Protein AF-A0A0L0N0M4-F1 (afdb_monomer_lite)

Foldseek 3Di:
DAPPCVVVVVVVLVVQCVVDCLVVDDPDPDPVRVVVLVVPQDPQDFLVSLVVNCCSPPVVVVQVSLVSLCVDPSSCVVVVQQFDKDKDQQAPPDDPPDPPPDDPPPDDDDDDDDDDDDDDDDDDDDDDDDPPPPPPHGFKIGIWTQHPNDTHGADIDGSHDPPPADPVLQCLLVVDDDDCVVQPPPDDDDDSSSSSVNSNCVVVVVRVVVCVVRVNYDYD

Organism: Tolypocladium ophioglossoides (strain CBS 100239) (NCBI:txid1163406)

Radius of gyration: 24.82 Å; chains: 1; bounding box: 71×62×49 Å

Structure (mmCIF, N/CA/C/O backbone):
data_AF-A0A0L0N0M4-F1
#
_entry.id   AF-A0A0L0N0M4-F1
#
loop_
_atom_site.group_PDB
_atom_site.id
_atom_site.type_symbol
_atom_site.label_atom_id
_atom_site.label_alt_id
_atom_site.label_comp_id
_atom_site.label_asym_id
_atom_site.label_entity_id
_atom_site.label_seq_id
_atom_site.pdbx_PDB_ins_code
_atom_site.Cartn_x
_atom_site.Cartn_y
_atom_site.Cartn_z
_atom_site.occupancy
_atom_site.B_iso_or_equiv
_atom_site.auth_seq_id
_atom_site.auth_comp_id
_atom_site.auth_asym_id
_atom_site.auth_atom_id
_atom_site.pdbx_PDB_model_num
ATOM 1 N N . MET A 1 1 ? -11.229 -8.741 -12.828 1.00 69.19 1 MET A N 1
ATOM 2 C CA . MET A 1 1 ? -11.041 -10.075 -13.446 1.00 69.19 1 MET A CA 1
ATOM 3 C C . MET A 1 1 ? -10.130 -10.877 -12.532 1.00 69.19 1 MET A C 1
ATOM 5 O O . MET A 1 1 ? -9.177 -10.265 -12.054 1.00 69.19 1 MET A O 1
ATOM 9 N N . PRO A 1 2 ? -10.416 -12.162 -12.257 1.00 77.75 2 PRO A N 1
ATOM 10 C CA . PRO A 1 2 ? -9.498 -13.017 -11.509 1.00 77.75 2 PRO A CA 1
ATOM 11 C C . PRO A 1 2 ? -8.116 -13.023 -12.167 1.00 77.75 2 PRO A C 1
ATOM 13 O O . PRO A 1 2 ? -8.011 -13.059 -13.394 1.00 77.75 2 PRO A O 1
ATOM 16 N N . TRP A 1 3 ? -7.080 -12.927 -11.346 1.00 80.81 3 TRP A N 1
ATOM 17 C CA . TRP A 1 3 ? -5.683 -13.026 -11.731 1.00 80.81 3 TRP A CA 1
ATOM 18 C C . TRP A 1 3 ? -5.165 -14.374 -11.231 1.00 80.81 3 TRP A C 1
ATOM 20 O O . TRP A 1 3 ? -4.620 -14.488 -10.136 1.00 80.81 3 TRP A O 1
ATOM 30 N N . ASP A 1 4 ? -5.402 -15.407 -12.037 1.00 84.62 4 ASP A N 1
ATOM 31 C CA . ASP A 1 4 ? -5.229 -16.806 -11.628 1.00 84.62 4 ASP A CA 1
ATOM 32 C C . ASP A 1 4 ? -3.765 -17.191 -11.337 1.00 84.62 4 ASP A C 1
ATOM 34 O O . ASP A 1 4 ? -3.517 -18.106 -10.557 1.00 84.62 4 ASP A O 1
ATOM 38 N N . ASP A 1 5 ? -2.793 -16.491 -11.931 1.00 85.56 5 ASP A N 1
ATOM 39 C CA . ASP A 1 5 ? -1.354 -16.683 -11.711 1.00 85.56 5 ASP A CA 1
ATOM 40 C C . ASP A 1 5 ? -0.718 -15.589 -10.831 1.00 85.56 5 ASP A C 1
ATOM 42 O O . ASP A 1 5 ? 0.507 -15.490 -10.780 1.00 85.56 5 ASP A O 1
ATOM 46 N N . PHE A 1 6 ? -1.516 -14.786 -10.112 1.00 84.19 6 PHE A N 1
ATOM 47 C CA . PHE A 1 6 ? -1.036 -13.626 -9.348 1.00 84.19 6 PHE A CA 1
ATOM 48 C C . PHE A 1 6 ? 0.127 -13.949 -8.408 1.00 84.19 6 PHE A C 1
ATOM 50 O O . PHE A 1 6 ? 1.168 -13.302 -8.493 1.00 84.19 6 PHE A O 1
ATOM 57 N N . ALA A 1 7 ? -0.023 -14.953 -7.537 1.00 85.25 7 ALA A N 1
ATOM 58 C CA . ALA A 1 7 ? 1.008 -15.301 -6.562 1.00 85.25 7 ALA A CA 1
ATOM 59 C C . ALA A 1 7 ? 2.332 -15.685 -7.243 1.00 85.25 7 ALA A C 1
ATOM 61 O O . ALA A 1 7 ? 3.390 -15.179 -6.870 1.00 85.25 7 ALA A O 1
ATOM 62 N N . THR A 1 8 ? 2.266 -16.517 -8.287 1.00 87.94 8 THR A N 1
ATOM 63 C CA . THR A 1 8 ? 3.441 -16.945 -9.058 1.00 87.94 8 THR A CA 1
ATOM 64 C C . THR A 1 8 ? 4.077 -15.773 -9.800 1.00 87.94 8 THR A C 1
ATOM 66 O O . THR A 1 8 ? 5.285 -15.584 -9.717 1.00 87.94 8 THR A O 1
ATOM 69 N N . ARG A 1 9 ? 3.277 -14.930 -10.462 1.00 85.38 9 ARG A N 1
ATOM 70 C CA . ARG A 1 9 ? 3.766 -13.729 -11.155 1.00 85.38 9 ARG A CA 1
ATOM 71 C C . ARG A 1 9 ? 4.419 -12.741 -10.208 1.00 85.38 9 ARG A C 1
ATOM 73 O O . ARG A 1 9 ? 5.450 -12.167 -10.535 1.00 85.38 9 ARG A O 1
ATOM 80 N N . HIS A 1 10 ? 3.827 -12.532 -9.040 1.00 86.44 10 HIS A N 1
ATOM 81 C CA . HIS A 1 10 ? 4.372 -11.630 -8.041 1.00 86.44 10 HIS A CA 1
ATOM 82 C C . HIS A 1 10 ? 5.708 -12.162 -7.506 1.00 86.44 10 HIS A C 1
ATOM 84 O O . HIS A 1 10 ? 6.661 -11.395 -7.404 1.00 86.44 10 HIS A O 1
ATOM 90 N N . GLU A 1 11 ? 5.816 -13.467 -7.236 1.00 88.50 11 GLU A N 1
ATOM 91 C CA . GLU A 1 11 ? 7.082 -14.107 -6.858 1.00 88.50 11 GLU A CA 1
ATOM 92 C C . GLU A 1 11 ? 8.153 -13.970 -7.953 1.00 88.50 11 GLU A C 1
ATOM 94 O O . GLU A 1 11 ? 9.271 -13.556 -7.650 1.00 88.50 11 GLU A O 1
ATOM 99 N N . GLU A 1 12 ? 7.811 -14.228 -9.220 1.00 88.88 12 GLU A N 1
ATOM 100 C CA . GLU A 1 12 ? 8.707 -14.027 -10.371 1.00 88.88 12 GLU A CA 1
ATOM 101 C C . GLU A 1 12 ? 9.214 -12.579 -10.448 1.00 88.88 12 GLU A C 1
ATOM 103 O O . GLU A 1 12 ? 10.418 -12.348 -10.547 1.00 88.88 12 GLU A O 1
ATOM 108 N N . ILE A 1 13 ? 8.313 -11.599 -10.319 1.00 87.38 13 ILE A N 1
ATOM 109 C CA . ILE A 1 13 ? 8.667 -10.174 -10.301 1.00 87.38 13 ILE A CA 1
ATOM 110 C C . ILE A 1 13 ? 9.613 -9.871 -9.133 1.00 87.38 13 ILE A C 1
ATOM 112 O O . ILE A 1 13 ? 10.609 -9.175 -9.319 1.00 87.38 13 ILE A O 1
ATOM 116 N N . TRP A 1 14 ? 9.356 -10.396 -7.932 1.00 87.44 14 TRP A N 1
ATOM 117 C CA . TRP A 1 14 ? 10.251 -10.189 -6.789 1.00 87.44 14 TRP A CA 1
ATOM 118 C C . TRP A 1 14 ? 11.633 -10.803 -7.003 1.00 87.44 14 TRP A C 1
ATOM 120 O O . TRP A 1 14 ? 12.632 -10.177 -6.639 1.00 87.44 14 TRP A O 1
ATOM 130 N N . ILE A 1 15 ? 11.709 -11.988 -7.612 1.00 86.62 15 ILE A N 1
ATOM 131 C CA . ILE A 1 15 ? 12.976 -12.634 -7.963 1.00 86.62 15 ILE A CA 1
ATOM 132 C C . ILE A 1 15 ? 13.748 -11.763 -8.957 1.00 86.62 15 ILE A C 1
ATOM 134 O O . ILE A 1 15 ? 14.922 -11.472 -8.711 1.00 86.62 15 ILE A O 1
ATOM 138 N N . ASP A 1 16 ? 13.095 -11.276 -10.010 1.00 84.12 16 ASP A N 1
ATOM 139 C CA . ASP A 1 16 ? 13.695 -10.373 -10.995 1.00 84.12 16 ASP A CA 1
ATOM 140 C C . ASP A 1 16 ? 14.215 -9.089 -10.336 1.00 84.12 16 ASP A C 1
ATOM 142 O O . ASP A 1 16 ? 15.396 -8.755 -10.464 1.00 84.12 16 ASP A O 1
ATOM 146 N N . LEU A 1 17 ? 13.372 -8.406 -9.550 1.00 83.88 17 LEU A N 1
ATOM 147 C CA . LEU A 1 17 ? 13.739 -7.171 -8.848 1.00 83.88 17 LEU A CA 1
ATOM 148 C C . LEU A 1 17 ? 14.908 -7.387 -7.872 1.00 83.88 17 LEU A C 1
ATOM 150 O O . LEU A 1 17 ? 15.757 -6.507 -7.728 1.00 83.88 17 LEU A O 1
ATOM 154 N N . SER A 1 18 ? 14.961 -8.546 -7.204 1.00 81.38 18 SER A N 1
ATOM 155 C CA . SER A 1 18 ? 16.046 -8.912 -6.281 1.00 81.38 18 SER A CA 1
ATOM 156 C C . SER A 1 18 ? 17.354 -9.279 -6.984 1.00 81.38 18 SER A C 1
ATOM 158 O O . SER A 1 18 ? 18.424 -9.147 -6.392 1.00 81.38 18 SER A O 1
ATOM 160 N N . SER A 1 19 ? 17.266 -9.722 -8.239 1.00 77.12 19 SER A N 1
ATOM 161 C CA . SER A 1 19 ? 18.416 -10.089 -9.067 1.00 77.12 19 SER A CA 1
ATOM 162 C C . SER A 1 19 ? 19.085 -8.869 -9.708 1.00 77.12 19 SER A C 1
ATOM 164 O O . SER A 1 19 ? 20.259 -8.937 -10.071 1.00 77.12 19 SER A O 1
ATOM 166 N N . GLY A 1 20 ? 18.353 -7.759 -9.848 1.00 72.19 20 GLY A N 1
ATOM 167 C CA . GLY A 1 20 ? 18.871 -6.483 -10.340 1.00 72.19 20 GLY A CA 1
ATOM 168 C C . GLY A 1 20 ? 19.571 -5.637 -9.268 1.00 72.19 20 GLY A C 1
ATOM 169 O O . GLY A 1 20 ? 19.492 -5.891 -8.066 1.00 72.19 20 GLY A O 1
ATOM 170 N N . GLU A 1 21 ? 20.209 -4.542 -9.689 1.00 74.25 21 GLU A N 1
ATOM 171 C CA . GLU A 1 21 ? 20.883 -3.598 -8.773 1.00 74.25 21 GLU A CA 1
ATOM 172 C C . GLU A 1 21 ? 19.913 -2.626 -8.065 1.00 74.25 21 GLU A C 1
ATOM 174 O O . GLU A 1 21 ? 20.318 -1.695 -7.350 1.00 74.25 21 GLU A O 1
ATOM 179 N N . LEU A 1 22 ? 18.605 -2.831 -8.245 1.00 74.25 22 LEU A N 1
ATOM 180 C CA . LEU A 1 22 ? 17.531 -2.000 -7.698 1.00 74.25 22 LEU A CA 1
ATOM 181 C C . LEU A 1 22 ? 17.650 -1.830 -6.181 1.00 74.25 22 LEU A C 1
ATOM 183 O O . LEU A 1 22 ? 17.598 -0.706 -5.677 1.00 74.25 22 LEU A O 1
ATOM 187 N N . PHE A 1 23 ? 17.885 -2.931 -5.466 1.00 72.94 23 PHE A N 1
ATOM 188 C CA . PHE A 1 23 ? 18.022 -2.940 -4.007 1.00 72.94 23 PHE A CA 1
ATOM 189 C C . PHE A 1 23 ? 19.475 -2.902 -3.524 1.00 72.94 23 PHE A C 1
ATOM 191 O O . PHE A 1 23 ? 19.722 -2.776 -2.325 1.00 72.94 23 PHE A O 1
ATOM 198 N N . CYS A 1 24 ? 20.450 -2.959 -4.435 1.00 73.19 24 CYS A N 1
ATOM 199 C CA . CYS A 1 24 ? 21.867 -2.927 -4.078 1.00 73.19 24 CYS A CA 1
ATOM 200 C C . CYS A 1 24 ? 22.332 -1.552 -3.583 1.00 73.19 24 CYS A C 1
ATOM 202 O O . CYS A 1 24 ? 23.329 -1.478 -2.866 1.00 73.19 24 CYS A O 1
ATOM 204 N N . MET A 1 25 ? 21.616 -0.468 -3.918 1.00 73.31 25 MET A N 1
ATOM 205 C CA . MET A 1 25 ? 21.904 0.849 -3.335 1.00 73.31 25 MET A CA 1
ATOM 206 C C . MET A 1 25 ? 20.872 1.245 -2.287 1.00 73.31 25 MET A C 1
ATOM 208 O O . MET A 1 25 ? 19.670 1.118 -2.545 1.00 73.31 25 MET A O 1
ATOM 212 N N . PRO A 1 26 ? 21.318 1.814 -1.156 1.00 76.06 26 PRO A N 1
ATOM 213 C CA . PRO A 1 26 ? 20.415 2.260 -0.112 1.00 76.06 26 PRO A CA 1
ATOM 214 C C . PRO A 1 26 ? 19.462 3.336 -0.647 1.00 76.06 26 PRO A C 1
ATOM 216 O O . PRO A 1 26 ? 19.879 4.283 -1.312 1.00 76.06 26 PRO A O 1
ATOM 219 N N . ALA A 1 27 ? 18.174 3.205 -0.320 1.00 76.38 27 ALA A N 1
ATOM 220 C CA . ALA A 1 27 ? 17.150 4.188 -0.686 1.00 76.38 27 ALA A CA 1
ATOM 221 C C . ALA A 1 27 ? 17.398 5.570 -0.049 1.00 76.38 27 ALA A C 1
ATOM 223 O O . ALA A 1 27 ? 16.949 6.589 -0.571 1.00 76.38 27 ALA A O 1
ATOM 224 N N . TYR A 1 28 ? 18.142 5.604 1.063 1.00 81.69 28 TYR A N 1
ATOM 225 C CA . TYR A 1 28 ? 18.530 6.820 1.765 1.00 81.69 28 TYR A CA 1
ATOM 226 C C . TYR A 1 28 ? 20.051 6.875 1.945 1.00 81.69 28 TYR A C 1
ATOM 228 O O . TYR A 1 28 ? 20.635 5.897 2.411 1.00 81.69 28 TYR A O 1
ATOM 236 N N . PRO A 1 29 ? 20.702 8.018 1.667 1.00 85.50 29 PRO 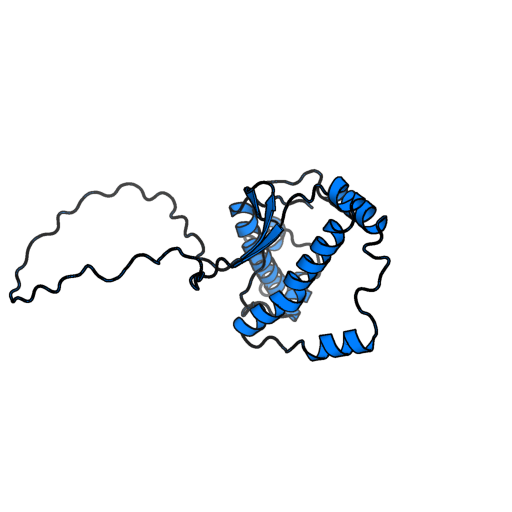A N 1
ATOM 237 C CA . PRO A 1 29 ? 22.153 8.147 1.810 1.00 85.50 29 PRO A CA 1
ATOM 238 C C . PRO A 1 29 ? 22.675 7.982 3.246 1.00 85.50 29 PRO A C 1
ATOM 240 O O . PRO A 1 29 ? 23.846 7.665 3.438 1.00 85.50 29 PRO A O 1
ATOM 243 N N . SER A 1 30 ? 21.846 8.250 4.263 1.00 90.81 30 SER A N 1
ATOM 244 C CA . SER A 1 30 ? 22.236 8.151 5.674 1.00 90.81 30 SER A CA 1
ATOM 245 C C . SER A 1 30 ? 21.033 8.062 6.620 1.00 90.81 30 SER A C 1
ATOM 247 O O . SER A 1 30 ? 19.914 8.437 6.267 1.00 90.81 30 SER A O 1
ATOM 249 N N . GLN A 1 31 ? 21.280 7.639 7.864 1.00 90.50 31 GLN A N 1
ATOM 250 C CA . GLN A 1 31 ? 20.293 7.653 8.953 1.00 90.50 31 GLN A CA 1
ATOM 251 C C . GLN A 1 31 ? 19.690 9.053 9.173 1.00 90.50 31 GLN A C 1
ATOM 253 O O . GLN A 1 31 ? 18.480 9.194 9.321 1.00 90.50 31 GLN A O 1
ATOM 258 N N . HIS A 1 32 ? 20.521 10.099 9.123 1.00 92.56 32 HIS A N 1
ATOM 259 C CA . HIS A 1 32 ? 20.078 11.485 9.297 1.00 92.56 32 HIS A CA 1
ATOM 260 C C . HIS A 1 32 ? 19.071 11.909 8.217 1.00 92.56 32 HIS A C 1
ATOM 262 O O . HIS A 1 32 ? 18.144 12.664 8.491 1.00 92.56 32 HIS A O 1
ATOM 268 N N . GLN A 1 33 ? 19.218 11.414 6.983 1.00 88.06 33 GLN A N 1
ATOM 269 C CA . GLN A 1 33 ? 18.231 11.665 5.927 1.00 88.06 33 GLN A CA 1
ATOM 270 C C . GLN A 1 33 ? 16.886 11.004 6.241 1.00 88.06 33 GLN A C 1
ATOM 272 O O . GLN A 1 33 ? 15.843 11.607 6.011 1.00 88.06 33 GLN A O 1
ATOM 277 N N . ILE A 1 34 ? 16.894 9.805 6.829 1.00 88.19 34 ILE A N 1
ATOM 278 C CA . ILE A 1 34 ? 15.665 9.138 7.276 1.00 88.19 34 ILE A CA 1
ATOM 279 C C . ILE A 1 34 ? 14.998 9.947 8.394 1.00 88.19 34 ILE A C 1
ATOM 281 O O . ILE A 1 34 ? 13.789 10.160 8.358 1.00 88.19 34 ILE A O 1
ATOM 285 N N . GLU A 1 35 ? 15.765 10.417 9.377 1.00 90.94 35 GLU A N 1
ATOM 286 C CA . GLU A 1 35 ? 15.249 11.257 10.467 1.00 90.94 35 GLU A CA 1
ATOM 287 C C . GLU A 1 35 ? 14.682 12.582 9.949 1.00 90.94 35 GLU A C 1
ATOM 289 O O . GLU A 1 35 ? 13.597 12.993 10.362 1.00 90.94 35 GLU A O 1
ATOM 294 N N . TYR A 1 36 ? 15.362 13.206 8.985 1.00 89.06 36 TYR A N 1
ATOM 295 C CA . TYR A 1 36 ? 14.879 14.409 8.321 1.00 89.06 36 TYR A CA 1
ATOM 296 C C . TYR A 1 36 ? 13.553 14.159 7.595 1.00 89.06 36 TYR A C 1
ATOM 298 O O . TYR A 1 36 ? 12.587 14.877 7.843 1.00 89.06 36 TYR A O 1
ATOM 306 N N . VAL A 1 37 ? 13.458 13.109 6.774 1.00 86.69 37 VAL A N 1
ATOM 307 C CA . VAL A 1 37 ? 12.208 12.751 6.083 1.00 86.69 37 VAL A CA 1
ATOM 308 C C . VAL A 1 37 ? 11.091 12.478 7.090 1.00 86.69 37 VAL A C 1
ATOM 310 O O . VAL A 1 37 ? 10.005 13.031 6.948 1.00 86.69 37 VAL A O 1
ATOM 313 N N . LYS A 1 38 ? 11.365 11.719 8.160 1.00 85.69 38 LYS A N 1
ATOM 314 C CA . LYS A 1 38 ? 10.398 11.484 9.244 1.00 85.69 38 LYS A CA 1
ATOM 315 C C . LYS A 1 38 ? 9.925 12.783 9.897 1.00 85.69 38 LYS A C 1
ATOM 317 O O . LYS A 1 38 ? 8.748 12.890 10.214 1.00 85.69 38 LYS A O 1
ATOM 322 N N . SER A 1 39 ? 10.805 13.771 10.067 1.00 87.94 39 SER A N 1
ATOM 323 C CA . SER A 1 39 ? 10.443 15.071 10.649 1.00 87.94 39 SER A CA 1
ATOM 324 C C . SER A 1 39 ? 9.507 15.906 9.763 1.00 87.94 39 SER A C 1
ATOM 326 O O . SER A 1 39 ? 8.784 16.763 10.271 1.00 87.94 39 SER A O 1
ATOM 328 N N . LEU A 1 40 ? 9.501 15.656 8.448 1.00 85.44 40 LEU A N 1
ATOM 329 C CA . LEU A 1 40 ? 8.610 16.324 7.497 1.00 85.44 40 LEU A CA 1
ATOM 330 C C . LEU A 1 40 ? 7.204 15.710 7.473 1.00 85.44 40 LEU A C 1
ATOM 332 O O . LEU A 1 40 ? 6.254 16.391 7.082 1.00 85.44 40 LEU A O 1
ATOM 336 N N . LEU A 1 41 ? 7.057 14.456 7.912 1.00 84.19 41 LEU A N 1
ATOM 337 C CA . LEU A 1 41 ? 5.768 13.775 7.984 1.00 84.19 41 LEU A CA 1
ATOM 338 C C . LEU A 1 41 ? 4.948 14.341 9.148 1.00 84.19 41 LEU A C 1
ATOM 340 O O . LEU A 1 41 ? 5.180 14.041 10.319 1.00 84.19 41 LEU A O 1
ATOM 344 N N . LYS A 1 42 ? 3.976 15.192 8.817 1.00 78.81 42 LYS A N 1
ATOM 345 C CA . LYS A 1 42 ? 3.047 15.768 9.794 1.00 78.81 42 LYS A CA 1
ATOM 346 C C . LYS A 1 42 ? 1.893 14.802 10.072 1.00 78.81 42 LYS A C 1
ATOM 348 O O . LYS A 1 42 ? 1.473 14.093 9.158 1.00 78.81 42 LYS A O 1
ATOM 353 N N . PRO A 1 43 ? 1.323 14.810 11.292 1.00 80.00 43 PRO A N 1
ATOM 354 C CA . PRO A 1 43 ? 0.064 14.126 11.554 1.00 80.00 43 PRO A CA 1
ATOM 355 C C . PRO A 1 43 ? -1.014 14.561 10.557 1.00 80.00 43 PRO A C 1
ATOM 357 O O . PRO A 1 43 ? -1.147 15.749 10.250 1.00 80.00 43 PRO A O 1
ATOM 360 N N . ILE A 1 44 ? -1.790 13.597 10.070 1.00 81.56 44 ILE A N 1
ATOM 361 C CA . ILE A 1 44 ? -2.895 13.849 9.148 1.00 81.56 44 ILE A CA 1
ATOM 362 C C . ILE A 1 44 ? -4.040 14.480 9.945 1.00 81.56 44 ILE A C 1
ATOM 364 O O . ILE A 1 44 ? -4.617 13.846 10.825 1.00 81.56 44 ILE A O 1
ATOM 368 N N . THR A 1 45 ? -4.362 15.741 9.657 1.00 77.12 45 THR A N 1
ATOM 369 C CA . THR A 1 45 ? -5.412 16.498 10.366 1.00 77.12 45 THR A CA 1
ATOM 370 C C . THR A 1 45 ? -6.626 16.821 9.499 1.00 77.12 45 THR A C 1
ATOM 372 O O . THR A 1 45 ? -7.653 17.252 10.018 1.00 77.12 45 THR A O 1
ATOM 375 N N . CYS A 1 46 ? -6.528 16.628 8.183 1.00 76.81 46 CYS A N 1
ATOM 376 C CA . CYS A 1 46 ? -7.600 16.878 7.224 1.00 76.81 46 CYS A CA 1
ATOM 377 C C . CYS A 1 46 ? -7.354 16.117 5.912 1.00 76.81 46 CYS A C 1
ATOM 379 O O . CYS A 1 46 ? -6.257 15.610 5.682 1.00 76.81 46 CYS A O 1
ATOM 381 N N . GLU A 1 47 ? -8.354 16.091 5.027 1.00 78.31 47 GLU A N 1
ATOM 382 C CA . GLU A 1 47 ? -8.261 15.452 3.701 1.00 78.31 47 GLU A CA 1
ATOM 383 C C . GLU A 1 47 ? -7.129 16.038 2.840 1.00 78.31 47 GLU A C 1
ATOM 385 O O . GLU A 1 47 ? -6.417 15.303 2.162 1.00 78.31 47 GLU A O 1
ATOM 390 N N . LEU A 1 48 ? -6.890 17.354 2.916 1.00 79.88 48 LEU A N 1
ATOM 391 C CA . LEU A 1 48 ? -5.764 17.981 2.215 1.00 79.88 48 LEU A CA 1
ATOM 392 C C . LEU A 1 48 ? -4.410 17.477 2.746 1.00 79.88 48 LEU A C 1
ATOM 394 O O . LEU A 1 48 ? -3.483 17.256 1.969 1.00 79.88 48 LEU A O 1
ATOM 398 N N . GLY A 1 49 ? -4.306 17.283 4.064 1.00 81.31 49 GLY A N 1
ATOM 399 C CA . GLY A 1 49 ? -3.123 16.714 4.706 1.00 81.31 49 GLY A CA 1
ATOM 400 C C . GLY A 1 49 ? -2.913 15.245 4.342 1.00 81.31 49 GLY A C 1
ATOM 401 O O . GLY A 1 49 ? -1.778 14.853 4.094 1.00 81.31 49 GLY A O 1
ATOM 402 N N . LEU A 1 50 ? -3.995 14.463 4.244 1.00 82.00 50 LEU A N 1
ATOM 403 C CA . LEU A 1 50 ? -3.945 13.076 3.779 1.00 82.00 50 LEU A CA 1
ATOM 404 C C . LEU A 1 50 ? -3.418 13.002 2.346 1.00 82.00 50 LEU A C 1
ATOM 406 O O . LEU A 1 50 ? -2.457 12.289 2.097 1.00 82.00 50 LEU A O 1
ATOM 410 N N . ARG A 1 51 ? -3.967 13.810 1.434 1.00 79.81 51 ARG A N 1
ATOM 411 C CA . ARG A 1 51 ? -3.507 13.847 0.040 1.00 79.81 51 ARG A CA 1
ATOM 412 C C . ARG A 1 51 ? -2.028 14.207 -0.073 1.00 79.81 51 ARG A C 1
ATOM 414 O O . ARG A 1 51 ? -1.302 13.591 -0.844 1.00 79.81 51 ARG A O 1
ATOM 421 N N . ALA A 1 52 ? -1.576 15.213 0.677 1.00 81.00 52 ALA A N 1
ATOM 422 C CA . ALA A 1 52 ? -0.164 15.585 0.689 1.00 81.00 52 ALA A CA 1
ATOM 423 C C . ALA A 1 52 ? 0.715 14.433 1.202 1.00 81.00 52 ALA A C 1
ATOM 425 O O . ALA A 1 52 ? 1.744 14.137 0.601 1.00 81.00 52 ALA A O 1
ATOM 426 N N . PHE A 1 53 ? 0.278 13.761 2.268 1.00 85.19 53 PHE A N 1
ATOM 427 C CA . PHE A 1 53 ? 0.972 12.611 2.834 1.00 85.19 53 PHE A CA 1
ATOM 428 C C . PHE A 1 53 ? 1.047 11.432 1.853 1.00 85.19 53 PHE A C 1
ATOM 430 O O . PHE A 1 53 ? 2.125 10.884 1.644 1.00 85.19 53 PHE A O 1
ATOM 437 N N . GLU A 1 54 ? -0.068 11.062 1.221 1.00 83.62 54 GLU A N 1
ATOM 438 C CA . GLU A 1 54 ? -0.131 9.962 0.252 1.00 83.62 54 GLU A CA 1
ATOM 439 C C . GLU A 1 54 ? 0.734 10.235 -0.974 1.00 83.62 54 GLU A C 1
ATOM 441 O O . GLU A 1 54 ? 1.477 9.356 -1.408 1.00 83.62 54 GLU A O 1
ATOM 446 N N . ARG A 1 55 ? 0.744 11.475 -1.472 1.00 82.50 55 ARG A N 1
ATOM 447 C CA . ARG A 1 55 ? 1.661 11.869 -2.542 1.00 82.50 55 ARG A CA 1
ATOM 448 C C . ARG A 1 55 ? 3.123 11.687 -2.136 1.00 82.50 55 ARG A C 1
ATOM 450 O O . ARG A 1 55 ? 3.922 11.158 -2.904 1.00 82.50 55 ARG A O 1
ATOM 457 N N . ASP A 1 56 ? 3.489 12.119 -0.932 1.00 83.00 56 ASP A N 1
ATOM 458 C CA . ASP A 1 56 ? 4.883 12.104 -0.490 1.00 83.00 56 ASP A CA 1
ATOM 459 C C . ASP A 1 56 ? 5.390 10.695 -0.148 1.00 83.00 56 ASP A C 1
ATOM 461 O O . ASP A 1 56 ? 6.550 10.378 -0.424 1.00 83.00 56 ASP A O 1
ATOM 465 N N . VAL A 1 57 ? 4.537 9.855 0.443 1.00 84.75 57 VAL A N 1
ATOM 466 C CA . VAL A 1 57 ? 4.919 8.540 0.981 1.00 84.75 57 VAL A CA 1
ATOM 467 C C . VAL A 1 57 ? 4.598 7.394 0.028 1.00 84.75 57 VAL A C 1
ATOM 469 O O . VAL A 1 57 ? 5.330 6.407 0.018 1.00 84.75 57 VAL A O 1
ATOM 472 N N . VAL A 1 58 ? 3.536 7.508 -0.771 1.00 84.19 58 VAL A N 1
ATOM 473 C CA . VAL A 1 58 ? 3.086 6.447 -1.681 1.00 84.19 58 VAL A CA 1
ATOM 474 C C . VAL A 1 58 ? 3.442 6.804 -3.115 1.00 84.19 58 VAL A C 1
ATOM 476 O O . VAL A 1 58 ? 4.273 6.124 -3.707 1.00 84.19 58 VAL A O 1
ATOM 479 N N . GLU A 1 59 ? 2.886 7.886 -3.665 1.00 83.50 59 GLU A N 1
ATOM 480 C CA . GLU A 1 59 ? 3.040 8.199 -5.097 1.00 83.50 59 GLU A CA 1
ATOM 481 C C . GLU A 1 59 ? 4.506 8.442 -5.468 1.00 83.50 59 GLU A C 1
ATOM 483 O O . GLU A 1 59 ? 5.055 7.764 -6.331 1.00 83.50 59 GLU A O 1
ATOM 488 N N . ASN A 1 60 ? 5.188 9.336 -4.747 1.00 84.00 60 ASN A N 1
ATOM 489 C CA . ASN A 1 60 ? 6.600 9.632 -4.985 1.00 84.00 60 ASN A CA 1
ATOM 490 C C . ASN A 1 60 ? 7.506 8.413 -4.754 1.00 84.00 60 ASN A C 1
ATOM 492 O O . ASN A 1 60 ? 8.567 8.312 -5.371 1.00 84.00 60 ASN A O 1
ATOM 496 N N . ALA A 1 61 ? 7.136 7.508 -3.844 1.00 83.81 61 ALA A N 1
ATOM 497 C CA . ALA A 1 61 ? 7.909 6.298 -3.585 1.00 83.81 61 ALA A CA 1
ATOM 498 C C . ALA A 1 61 ? 7.743 5.277 -4.718 1.00 83.81 61 ALA A C 1
ATOM 500 O O . ALA A 1 61 ? 8.745 4.753 -5.205 1.00 83.81 61 ALA A O 1
ATOM 501 N N . VAL A 1 62 ? 6.504 5.050 -5.166 1.00 83.25 62 VAL A N 1
ATOM 502 C CA . VAL A 1 62 ? 6.182 4.188 -6.312 1.00 83.25 62 VAL A CA 1
ATOM 503 C C . VAL A 1 62 ? 6.844 4.729 -7.577 1.00 83.25 62 VAL A C 1
ATOM 505 O O . VAL A 1 62 ? 7.579 3.988 -8.223 1.00 83.25 62 VAL A O 1
ATOM 508 N N . GLN A 1 63 ? 6.713 6.030 -7.856 1.00 82.44 63 GLN A N 1
ATOM 509 C CA . GLN A 1 63 ? 7.355 6.664 -9.011 1.00 82.44 63 GLN A CA 1
ATOM 510 C C . GLN A 1 63 ? 8.869 6.434 -9.006 1.00 82.44 63 GLN A C 1
ATOM 512 O O . GLN A 1 63 ? 9.431 5.982 -9.996 1.00 82.44 63 GLN A O 1
ATOM 517 N N . LYS A 1 64 ? 9.544 6.674 -7.873 1.00 83.81 64 LYS A N 1
ATOM 518 C CA . LYS A 1 64 ? 10.995 6.446 -7.757 1.00 83.81 64 LYS A CA 1
ATOM 519 C C . LYS A 1 64 ? 11.386 4.988 -7.974 1.00 83.81 64 LYS A C 1
ATOM 521 O O . LYS A 1 64 ? 12.463 4.729 -8.512 1.00 83.81 64 LYS A O 1
ATOM 526 N N . LEU A 1 65 ? 10.563 4.047 -7.512 1.00 84.06 65 LEU A N 1
ATOM 527 C CA . LEU A 1 65 ? 10.803 2.620 -7.704 1.00 84.06 65 LEU A CA 1
ATOM 528 C C . LEU A 1 65 ? 10.706 2.258 -9.189 1.00 84.06 65 LEU A C 1
ATOM 530 O O . LEU A 1 65 ? 11.615 1.616 -9.714 1.00 84.06 65 LEU A O 1
ATOM 534 N N . VAL A 1 66 ? 9.651 2.716 -9.862 1.00 82.06 66 VAL A N 1
ATOM 535 C CA . VAL A 1 66 ? 9.415 2.436 -11.282 1.00 82.06 66 VAL A CA 1
ATOM 536 C C . VAL A 1 66 ? 10.447 3.129 -12.163 1.00 82.06 66 VAL A C 1
ATOM 538 O O . VAL A 1 66 ? 11.027 2.478 -13.029 1.00 82.06 66 VAL A O 1
ATOM 541 N N . ASP A 1 67 ? 10.777 4.395 -11.891 1.00 83.31 67 ASP A N 1
ATOM 542 C CA . ASP A 1 67 ? 11.840 5.124 -12.592 1.00 83.31 67 ASP A CA 1
ATOM 543 C C . ASP A 1 67 ? 13.158 4.354 -12.521 1.00 83.31 67 ASP A C 1
ATOM 545 O O . ASP A 1 67 ? 13.873 4.209 -13.512 1.00 83.31 67 ASP A O 1
ATOM 549 N N . ARG A 1 68 ? 13.483 3.815 -11.344 1.00 83.50 68 ARG A N 1
ATOM 550 C CA . ARG A 1 68 ? 14.721 3.069 -11.149 1.00 83.50 68 ARG A CA 1
ATOM 551 C C . ARG A 1 68 ? 14.695 1.701 -11.829 1.00 83.50 68 ARG A C 1
ATOM 553 O O . ARG A 1 68 ? 15.708 1.322 -12.409 1.00 83.50 68 ARG A O 1
ATOM 560 N N . ALA A 1 69 ? 13.562 0.999 -11.801 1.00 84.62 69 ALA A N 1
ATOM 561 C CA . ALA A 1 69 ? 13.370 -0.240 -12.555 1.00 84.62 69 ALA A CA 1
ATOM 562 C C . ALA A 1 69 ? 13.490 -0.002 -14.069 1.00 84.62 69 ALA A C 1
ATOM 564 O O . ALA A 1 69 ? 14.081 -0.809 -14.780 1.00 84.62 69 ALA A O 1
ATOM 565 N N . TYR A 1 70 ? 12.994 1.136 -14.558 1.00 83.94 70 TYR A N 1
ATOM 566 C CA . TYR A 1 70 ? 13.082 1.525 -15.962 1.00 83.94 70 TYR A CA 1
ATOM 567 C C . TYR A 1 70 ? 14.519 1.848 -16.406 1.00 83.94 70 TYR A C 1
ATOM 569 O O . TYR A 1 70 ? 14.890 1.566 -17.548 1.00 83.94 70 TYR A O 1
ATOM 577 N N . MET A 1 71 ? 15.345 2.426 -15.525 1.00 84.56 71 MET A N 1
ATOM 578 C CA . MET A 1 71 ? 16.754 2.717 -15.832 1.00 84.56 71 MET A CA 1
ATOM 579 C C . MET A 1 71 ? 17.625 1.460 -15.949 1.00 84.56 71 MET A C 1
ATOM 581 O O . MET A 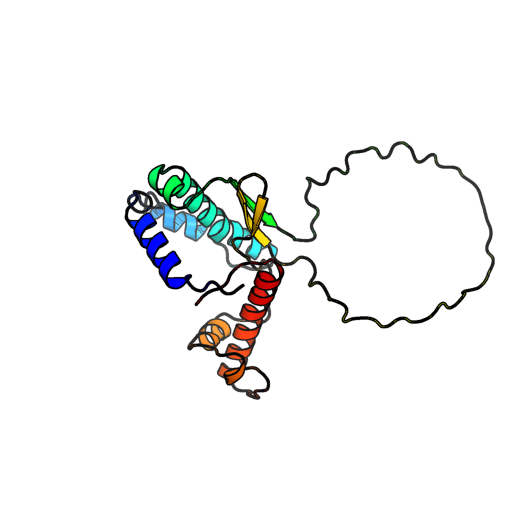1 71 ? 18.698 1.533 -16.548 1.00 84.56 71 MET A O 1
ATOM 585 N N . ASP A 1 72 ? 17.184 0.320 -15.413 1.00 85.62 72 ASP A N 1
ATOM 586 C CA . ASP A 1 72 ? 17.853 -0.970 -15.574 1.00 85.62 72 ASP A CA 1
ATOM 587 C C . ASP A 1 72 ? 17.358 -1.658 -16.865 1.00 85.62 72 ASP A C 1
ATOM 589 O O . ASP A 1 72 ? 16.189 -2.043 -16.957 1.00 85.62 72 ASP A O 1
ATOM 593 N N . PRO A 1 73 ? 18.214 -1.844 -17.892 1.00 85.06 73 PRO A N 1
ATOM 594 C CA . PRO A 1 73 ? 17.794 -2.440 -19.158 1.00 85.06 73 PRO A CA 1
ATOM 595 C C . PRO A 1 73 ? 17.268 -3.874 -19.038 1.00 85.06 73 PRO A C 1
ATOM 597 O O . PRO A 1 73 ? 16.425 -4.259 -19.851 1.00 85.06 73 PRO A O 1
ATOM 600 N N . LEU A 1 74 ? 17.763 -4.655 -18.069 1.00 84.81 74 LEU A N 1
ATOM 601 C CA . LEU A 1 74 ? 17.331 -6.036 -17.858 1.00 84.81 74 LEU A CA 1
ATOM 602 C C . LEU A 1 74 ? 15.926 -6.057 -17.264 1.00 84.81 74 LEU A C 1
ATOM 604 O O . LEU A 1 74 ? 15.044 -6.695 -17.835 1.00 84.81 74 LEU A O 1
ATOM 608 N N . LEU A 1 75 ? 15.702 -5.285 -16.198 1.00 85.38 75 LEU A N 1
ATOM 609 C CA . LEU A 1 75 ? 14.393 -5.177 -15.549 1.00 85.38 75 LEU A CA 1
ATOM 610 C C . LEU A 1 75 ? 13.354 -4.533 -16.460 1.00 85.38 75 LEU A C 1
ATOM 612 O O . LEU A 1 75 ? 12.233 -5.021 -16.566 1.00 85.38 75 LEU A O 1
ATOM 616 N N . ARG A 1 76 ? 13.726 -3.476 -17.187 1.00 84.81 76 ARG A N 1
ATOM 617 C CA . ARG A 1 76 ? 12.840 -2.848 -18.171 1.00 84.81 76 ARG A CA 1
ATOM 618 C C . ARG A 1 76 ? 12.364 -3.852 -19.220 1.00 84.81 76 ARG A C 1
ATOM 620 O O . ARG A 1 76 ? 11.194 -3.830 -19.597 1.00 84.81 76 ARG A O 1
ATOM 627 N N . SER A 1 77 ? 13.261 -4.720 -19.694 1.00 83.75 77 SER A N 1
ATOM 628 C CA . SER A 1 77 ? 12.921 -5.737 -20.688 1.00 83.75 77 SER A CA 1
ATOM 629 C C . SER A 1 77 ? 12.137 -6.908 -20.097 1.00 83.75 77 SER A C 1
ATOM 631 O O . SER A 1 77 ? 11.248 -7.405 -20.784 1.00 83.75 77 SER A O 1
ATOM 633 N N . SER A 1 78 ? 12.459 -7.371 -18.883 1.00 83.94 78 SER A N 1
ATOM 634 C CA . SER A 1 78 ? 11.775 -8.518 -18.266 1.00 83.94 78 SER A CA 1
ATOM 635 C C . SER A 1 78 ? 10.367 -8.157 -17.794 1.00 83.94 78 SER A C 1
ATOM 637 O O . SER A 1 78 ? 9.427 -8.909 -18.037 1.00 83.94 78 SER A O 1
ATOM 639 N N . LEU A 1 79 ? 10.200 -6.960 -17.223 1.00 80.62 79 LEU A N 1
ATOM 640 C CA . LEU A 1 79 ? 8.924 -6.445 -16.721 1.00 80.62 79 LEU A CA 1
ATOM 641 C C . LEU A 1 79 ? 8.072 -5.765 -17.804 1.00 80.62 79 LEU A C 1
ATOM 643 O O . LEU A 1 79 ? 6.952 -5.343 -17.529 1.00 80.62 79 LEU A O 1
ATOM 647 N N . GLY A 1 80 ? 8.588 -5.632 -19.031 1.00 79.25 80 GLY A N 1
ATOM 648 C CA . GLY A 1 80 ? 7.853 -5.026 -20.144 1.00 79.25 80 GLY A CA 1
ATOM 649 C C . GLY A 1 80 ? 7.498 -3.552 -19.918 1.00 79.25 80 GLY A C 1
ATOM 650 O O . GLY A 1 80 ? 6.448 -3.097 -20.368 1.00 79.25 80 GLY A O 1
ATOM 651 N N . LEU A 1 81 ? 8.354 -2.795 -19.225 1.00 79.44 81 LEU A N 1
ATOM 652 C CA . LEU A 1 81 ? 8.107 -1.384 -18.912 1.00 79.44 81 LEU A CA 1
ATOM 653 C C . LEU A 1 81 ? 8.290 -0.528 -20.181 1.00 79.44 81 LEU A C 1
ATOM 655 O O . LEU A 1 81 ? 9.408 -0.142 -20.527 1.00 79.44 81 LEU A O 1
ATOM 659 N N . GLN A 1 82 ? 7.194 -0.249 -20.893 1.00 67.62 82 GLN A N 1
ATOM 660 C CA . GLN A 1 82 ? 7.181 0.507 -22.161 1.00 67.62 82 GLN A CA 1
ATOM 661 C C . GLN A 1 82 ? 6.505 1.887 -22.058 1.00 67.62 82 GLN A C 1
ATOM 663 O O . GLN A 1 82 ? 6.147 2.489 -23.068 1.00 67.62 82 GLN A O 1
ATOM 668 N N . GLY A 1 83 ? 6.348 2.418 -20.844 1.00 65.5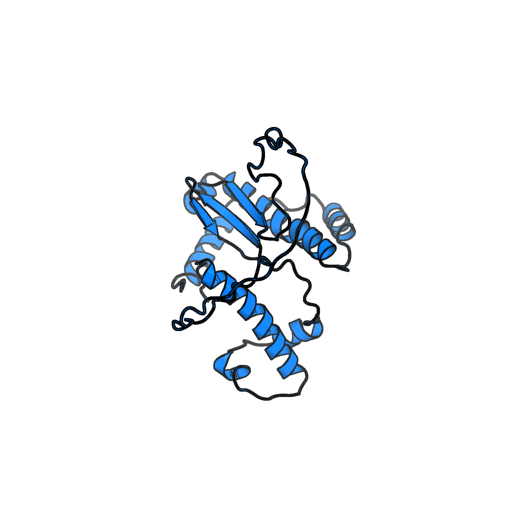0 83 GLY A N 1
ATOM 669 C CA . GLY A 1 83 ? 5.492 3.572 -20.589 1.00 65.50 83 GLY A CA 1
ATOM 670 C C . GLY A 1 83 ? 6.036 4.594 -19.602 1.00 65.50 83 GLY A C 1
ATOM 671 O O . GLY A 1 83 ? 6.960 4.316 -18.841 1.00 65.50 83 GLY A O 1
ATOM 672 N N . THR A 1 84 ? 5.410 5.771 -19.600 1.00 63.75 84 THR A N 1
ATOM 673 C CA . THR A 1 84 ? 5.546 6.760 -18.523 1.00 63.75 84 THR A CA 1
ATOM 674 C C . THR A 1 84 ? 4.402 6.544 -17.540 1.00 63.75 84 THR A C 1
ATOM 676 O O . THR A 1 84 ? 3.240 6.445 -17.950 1.00 63.75 84 THR A O 1
ATOM 679 N N . GLU A 1 85 ? 4.711 6.473 -16.249 1.00 66.31 85 GLU A N 1
ATOM 680 C CA . GLU A 1 85 ? 3.674 6.471 -15.218 1.00 66.31 85 GLU A CA 1
ATOM 681 C C . GLU A 1 85 ? 3.100 7.876 -15.048 1.00 66.31 85 GLU A C 1
ATOM 683 O O . GLU A 1 85 ? 3.835 8.863 -14.988 1.00 66.31 85 GLU A O 1
ATOM 688 N N . THR A 1 86 ? 1.777 7.972 -14.953 1.00 67.44 86 THR A N 1
ATOM 689 C CA . THR A 1 86 ? 1.103 9.216 -14.583 1.00 67.44 86 THR A CA 1
ATOM 690 C C . THR A 1 86 ? 0.134 8.943 -13.449 1.00 67.44 86 THR A C 1
ATOM 692 O O . THR A 1 86 ? -0.705 8.048 -13.548 1.00 67.44 86 THR A O 1
ATOM 695 N N . PHE A 1 87 ? 0.218 9.730 -12.381 1.00 65.94 87 PHE A N 1
ATOM 696 C CA . PHE A 1 87 ? -0.748 9.685 -11.290 1.00 65.94 87 PHE A CA 1
ATOM 697 C C . PHE A 1 87 ? -1.958 10.540 -11.663 1.00 65.94 87 PHE A C 1
ATOM 699 O O . PHE A 1 87 ? -1.875 11.768 -11.706 1.00 65.94 87 PHE A O 1
ATOM 706 N N . GLU A 1 88 ? -3.083 9.889 -11.965 1.00 65.06 88 GLU A N 1
ATOM 707 C CA . GLU A 1 88 ? -4.331 10.581 -12.278 1.00 65.06 88 GLU A CA 1
ATOM 708 C C . GLU A 1 88 ? -5.195 10.704 -11.022 1.00 65.06 88 GLU A C 1
ATOM 710 O O . GLU A 1 88 ? -5.560 9.720 -10.372 1.00 65.06 88 GLU A O 1
ATOM 715 N N . SER A 1 89 ? -5.555 11.943 -10.689 1.00 61.31 89 SER A N 1
ATOM 716 C CA . SER A 1 89 ? -6.516 12.233 -9.631 1.00 61.31 89 SER A CA 1
ATOM 717 C C . SER A 1 89 ? -7.879 12.503 -10.259 1.00 61.31 89 SER A C 1
ATOM 719 O O . SER A 1 89 ? -8.092 13.563 -10.840 1.00 61.31 89 SER A O 1
ATOM 721 N N . HIS A 1 90 ? -8.840 11.587 -10.118 1.00 55.19 90 HIS A N 1
ATOM 722 C CA . HIS A 1 90 ? -10.221 11.811 -10.579 1.00 55.19 90 HIS A CA 1
ATOM 723 C C . HIS A 1 90 ? -11.065 12.602 -9.569 1.00 55.19 90 HIS A C 1
ATOM 725 O O . HIS A 1 90 ? -12.271 12.385 -9.435 1.00 55.19 90 HIS A O 1
ATOM 731 N N . THR A 1 91 ? -10.438 13.512 -8.824 1.00 45.16 91 THR A N 1
ATOM 732 C CA . THR A 1 91 ? -11.172 14.440 -7.962 1.00 45.16 91 THR A CA 1
ATOM 733 C C . THR A 1 91 ? -11.819 15.523 -8.822 1.00 45.16 91 THR A C 1
ATOM 735 O O . THR A 1 91 ? -11.176 16.042 -9.724 1.00 45.16 91 THR A O 1
ATOM 738 N N . ASN A 1 92 ? -13.072 15.896 -8.531 1.00 41.44 92 ASN A N 1
ATOM 739 C CA . ASN A 1 92 ? -13.841 16.954 -9.223 1.00 41.44 92 ASN A CA 1
ATOM 740 C C . ASN A 1 92 ? -13.256 18.384 -9.076 1.00 41.44 92 ASN A C 1
ATOM 742 O O . ASN A 1 92 ? -13.987 19.371 -9.118 1.00 41.44 92 ASN A O 1
ATOM 746 N N . LEU A 1 93 ? -11.953 18.527 -8.853 1.00 41.41 93 LEU A N 1
ATOM 747 C CA . LEU A 1 93 ? -11.258 19.803 -8.904 1.00 41.41 93 LEU A CA 1
ATOM 748 C C . LEU A 1 93 ? -10.617 19.873 -10.282 1.00 41.41 93 LEU A C 1
ATOM 750 O O . LEU A 1 93 ? -9.595 19.231 -10.499 1.00 41.41 93 LEU A O 1
ATOM 754 N N . GLY A 1 94 ? -11.293 20.582 -11.192 1.00 36.34 94 GLY A N 1
ATOM 755 C CA . GLY A 1 94 ? -10.956 20.690 -12.609 1.00 36.34 94 GLY A CA 1
ATOM 756 C C . GLY A 1 94 ? -9.457 20.640 -12.868 1.00 36.34 94 GLY A C 1
ATOM 757 O O . GLY A 1 94 ? -8.689 21.458 -12.358 1.00 36.34 94 GLY A O 1
ATOM 758 N N . THR A 1 95 ? -9.054 19.649 -13.651 1.00 32.75 95 THR A N 1
ATOM 759 C CA . THR A 1 95 ? -7.744 19.604 -14.278 1.00 32.75 95 THR A CA 1
ATOM 760 C C . THR A 1 95 ? -7.569 20.880 -15.094 1.00 32.75 95 THR A C 1
ATOM 762 O O . THR A 1 95 ? -8.379 21.193 -15.959 1.00 32.75 95 THR A O 1
ATOM 765 N N . THR A 1 96 ? -6.495 21.624 -14.833 1.00 43.62 96 THR A N 1
ATOM 766 C CA . THR A 1 96 ? -6.083 22.803 -15.615 1.00 43.62 96 THR A CA 1
ATOM 767 C C . THR A 1 96 ? -5.748 22.488 -17.078 1.00 43.62 96 THR A C 1
ATOM 769 O O . THR A 1 96 ? -5.466 23.408 -17.836 1.00 43.62 96 THR A O 1
ATOM 772 N N . ASP A 1 97 ? -5.816 21.214 -17.468 1.00 39.59 97 ASP A N 1
ATOM 773 C CA . ASP A 1 97 ? -5.576 20.710 -18.819 1.00 39.59 97 ASP A CA 1
ATOM 774 C C . ASP A 1 97 ? -6.874 20.338 -19.560 1.00 39.59 97 ASP A C 1
ATOM 776 O O . ASP A 1 97 ? -6.848 19.576 -20.527 1.00 39.59 97 ASP A O 1
ATOM 780 N N . ASP A 1 98 ? -8.021 20.881 -19.141 1.00 35.97 98 ASP A N 1
ATOM 781 C CA . ASP A 1 98 ? -9.178 20.946 -20.031 1.00 35.97 98 ASP A CA 1
ATOM 782 C C . ASP A 1 98 ? -8.891 21.979 -21.139 1.00 35.97 98 ASP A C 1
ATOM 784 O O . ASP A 1 98 ? -8.579 23.136 -20.832 1.00 35.97 98 ASP A O 1
ATOM 788 N N . PRO A 1 99 ? -9.036 21.639 -22.434 1.00 38.12 99 PRO A N 1
ATOM 789 C CA . PRO A 1 99 ? -8.950 22.607 -23.518 1.00 38.12 99 PRO A CA 1
ATOM 790 C C . PRO A 1 99 ? -10.237 23.444 -23.557 1.00 38.12 99 PRO A C 1
ATOM 792 O O . PRO A 1 99 ? -10.997 23.412 -24.519 1.00 38.12 99 PRO A O 1
ATOM 795 N N . ILE A 1 100 ? -10.495 24.217 -22.502 1.00 38.66 100 ILE A N 1
ATOM 796 C CA . ILE A 1 100 ? -11.446 25.333 -22.518 1.00 38.66 100 ILE A CA 1
ATOM 797 C C . ILE A 1 100 ? -10.619 26.608 -22.697 1.00 38.66 100 ILE A C 1
ATOM 799 O O . ILE A 1 100 ? -10.591 27.511 -21.870 1.00 38.66 100 ILE A O 1
ATOM 803 N N . SER A 1 101 ? -9.864 26.643 -23.790 1.00 41.19 101 SER A N 1
ATOM 804 C CA . SER A 1 101 ? -9.297 27.865 -24.347 1.00 41.19 101 SER A CA 1
ATOM 805 C C . SER A 1 101 ? -9.818 28.011 -25.767 1.00 41.19 101 SER A C 1
ATOM 807 O O . SER A 1 101 ? -9.095 27.757 -26.716 1.00 41.19 101 SER A O 1
ATOM 809 N N . GLU A 1 102 ? -11.087 28.394 -25.892 1.00 35.94 102 GLU A N 1
ATOM 810 C CA . GLU A 1 102 ? -11.626 29.088 -27.066 1.00 35.94 102 GLU A CA 1
ATOM 811 C C . GLU A 1 102 ? -12.658 30.135 -26.569 1.00 35.94 102 GLU A C 1
ATOM 813 O O . GLU A 1 102 ? -13.321 29.912 -25.551 1.00 35.94 102 GLU A O 1
ATOM 818 N N . PRO A 1 103 ? -12.735 31.321 -27.199 1.00 39.72 103 PRO A N 1
ATOM 819 C CA . PRO A 1 103 ? -12.802 32.595 -26.485 1.00 39.72 103 PRO A CA 1
ATOM 820 C C . PRO A 1 103 ? -14.217 33.078 -26.159 1.00 39.72 103 PRO A C 1
ATOM 822 O O . PRO A 1 103 ? -15.149 33.001 -26.959 1.00 39.72 103 PRO A O 1
ATOM 825 N N . LEU A 1 104 ? -14.330 33.718 -24.998 1.00 34.00 104 LEU A N 1
ATOM 826 C CA . LEU A 1 104 ? -15.514 34.383 -24.449 1.00 34.00 104 LEU A CA 1
ATOM 827 C C . LEU A 1 104 ? -15.839 35.722 -25.165 1.00 34.00 104 LEU A C 1
ATOM 829 O O . LEU A 1 104 ? -16.277 36.672 -24.524 1.00 34.00 104 LEU A O 1
ATOM 833 N N . GLU A 1 105 ? -15.620 35.829 -26.483 1.00 40.25 105 GLU A N 1
ATOM 834 C CA . GLU A 1 105 ? -15.700 37.103 -27.234 1.00 40.25 105 GLU A CA 1
ATOM 835 C C . GLU A 1 105 ? -16.834 37.205 -28.274 1.00 40.25 105 GLU A C 1
ATOM 837 O O . GLU A 1 105 ? -16.866 38.148 -29.063 1.00 40.25 105 GLU A O 1
ATOM 842 N N . HIS A 1 106 ? -17.843 36.324 -28.250 1.00 40.66 106 HIS A N 1
ATOM 843 C CA . HIS A 1 106 ? -18.979 36.436 -29.188 1.00 40.66 106 HIS A CA 1
ATOM 844 C C . HIS A 1 106 ? -20.386 36.485 -28.575 1.00 40.66 106 HIS A C 1
ATOM 846 O O . HIS A 1 106 ? -21.372 36.363 -29.302 1.00 40.66 106 HIS A O 1
ATOM 852 N N . MET A 1 107 ? -20.537 36.777 -27.279 1.00 33.00 107 MET A N 1
ATOM 853 C CA . MET A 1 107 ? -21.860 37.121 -26.734 1.00 33.00 107 MET A CA 1
ATOM 854 C C . MET A 1 107 ? -22.118 38.630 -26.818 1.00 33.00 107 MET A C 1
ATOM 856 O O . MET A 1 107 ? -21.870 39.389 -25.885 1.00 33.00 107 MET A O 1
ATOM 860 N N . SER A 1 108 ? -22.649 39.064 -27.966 1.00 33.09 108 SER A N 1
ATOM 861 C CA . SER A 1 108 ? -23.281 40.381 -28.102 1.00 33.09 108 SER A CA 1
ATOM 862 C C . SER A 1 108 ? -24.483 40.492 -27.160 1.00 33.09 108 SER A C 1
ATOM 864 O O . SER A 1 108 ? -25.462 39.757 -27.289 1.00 33.09 108 SER A O 1
ATOM 866 N N . LEU A 1 109 ? -24.417 41.442 -26.226 1.00 30.12 109 LEU A N 1
ATOM 867 C CA . LEU A 1 109 ? -25.508 41.805 -25.324 1.00 30.12 109 LEU A CA 1
ATOM 868 C C . LEU A 1 109 ? -26.554 42.646 -26.072 1.00 30.12 109 LEU A C 1
ATOM 870 O O . LEU A 1 109 ? -26.396 43.853 -26.248 1.00 30.12 109 LEU A O 1
ATOM 874 N N . GLY A 1 110 ? -27.642 42.003 -26.494 1.00 27.77 110 GLY A N 1
ATOM 875 C CA . GLY A 1 110 ? -28.873 42.673 -26.912 1.00 27.77 110 GLY A CA 1
ATOM 876 C C . GLY A 1 110 ? -29.760 42.984 -25.704 1.00 27.77 110 GLY A C 1
ATOM 877 O O . GLY A 1 110 ? -30.287 42.080 -25.063 1.00 27.77 110 GLY A O 1
ATOM 878 N N . SER A 1 111 ? -29.914 44.269 -25.391 1.00 30.02 111 SER A N 1
ATOM 879 C CA . SER A 1 111 ? -30.827 44.803 -24.372 1.00 30.02 111 SER A CA 1
ATOM 880 C C . SER A 1 111 ? -32.285 44.784 -24.857 1.00 30.02 111 SER A C 1
ATOM 882 O O . SER A 1 111 ? -32.549 45.230 -25.973 1.00 30.02 111 SER A O 1
ATOM 884 N N . GLY A 1 112 ? -33.239 44.362 -24.010 1.00 26.94 112 GLY A N 1
ATOM 885 C CA . GLY A 1 112 ? -34.649 44.742 -24.195 1.00 26.94 112 GLY A CA 1
ATOM 886 C C . GLY A 1 112 ? -35.741 43.833 -23.609 1.00 26.94 112 GLY A C 1
ATOM 887 O O . GLY A 1 112 ? -36.244 42.960 -24.294 1.00 26.94 112 GLY A O 1
ATOM 888 N N . SER A 1 113 ? -36.191 44.179 -22.396 1.00 27.11 113 SER A N 1
ATOM 889 C CA . SER A 1 113 ? -37.601 44.345 -21.969 1.00 27.11 113 SER A CA 1
ATOM 890 C C . SER A 1 113 ? -38.630 43.180 -21.926 1.00 27.11 113 SER A C 1
ATOM 892 O O . SER A 1 113 ? -39.095 42.685 -22.943 1.00 27.11 113 SER A O 1
ATOM 894 N N . ALA A 1 114 ? -39.119 42.954 -20.693 1.00 27.56 114 ALA A N 1
ATOM 895 C CA . ALA A 1 114 ? -40.520 42.808 -20.240 1.00 27.56 114 ALA A CA 1
ATOM 896 C C . ALA A 1 114 ? -41.417 41.602 -20.625 1.00 27.56 114 ALA A C 1
ATOM 898 O O . ALA A 1 114 ? -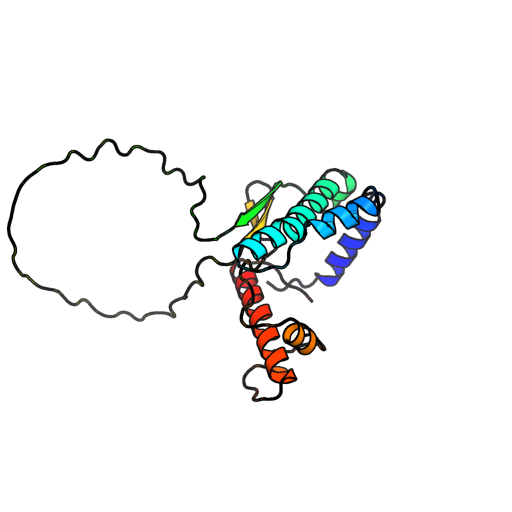41.866 41.462 -21.756 1.00 27.56 114 ALA A O 1
ATOM 899 N N . GLY A 1 115 ? -41.917 40.917 -19.578 1.00 26.50 115 GLY A N 1
ATOM 900 C CA . GLY A 1 115 ? -43.341 40.538 -19.466 1.00 26.50 115 GLY A CA 1
ATOM 901 C C . GLY A 1 115 ? -43.670 39.036 -19.305 1.00 26.50 115 GLY A C 1
ATOM 902 O O . GLY A 1 115 ? -43.200 38.238 -20.106 1.00 26.50 115 GLY A O 1
ATOM 903 N N . PRO A 1 116 ? -44.510 38.625 -18.322 1.00 45.41 116 PRO A N 1
ATOM 904 C CA . PRO A 1 116 ? -44.758 37.218 -17.969 1.00 45.41 116 PRO A CA 1
ATOM 905 C C . PRO A 1 116 ? -46.046 36.649 -18.598 1.00 45.41 116 PRO A C 1
ATOM 907 O O . PRO A 1 116 ? -47.016 37.396 -18.733 1.00 45.41 116 PRO A O 1
ATOM 910 N N . ARG A 1 117 ? -46.108 35.330 -18.882 1.00 25.92 117 ARG A N 1
ATOM 911 C CA . ARG A 1 117 ? -47.361 34.528 -18.953 1.00 25.92 117 ARG A CA 1
ATOM 912 C C . ARG A 1 117 ? -47.138 33.004 -19.096 1.00 25.92 117 ARG A C 1
ATOM 914 O O . ARG A 1 117 ? -46.514 32.538 -20.036 1.00 25.92 117 ARG A O 1
ATOM 921 N N . VAL A 1 118 ? -47.710 32.290 -18.121 1.00 28.72 118 VAL A N 1
ATOM 922 C CA . VAL A 1 118 ? -48.388 30.970 -18.097 1.00 28.72 118 VAL A CA 1
ATOM 923 C C . VAL A 1 118 ? -48.433 30.133 -19.391 1.00 28.72 118 VAL A C 1
ATOM 925 O O . VAL A 1 118 ? -48.942 30.608 -20.402 1.00 28.72 118 VAL A O 1
ATOM 928 N N . GLY A 1 119 ? -48.123 28.828 -19.281 1.00 25.14 119 GLY A N 1
ATOM 929 C CA . GLY A 1 119 ? -48.707 27.806 -20.164 1.00 25.14 119 GLY A CA 1
ATOM 930 C C . GLY A 1 119 ? -48.017 26.433 -20.219 1.00 25.14 119 GLY A C 1
ATOM 931 O O . GLY A 1 119 ? -47.055 26.275 -20.950 1.00 25.14 119 GLY A O 1
ATOM 932 N N . VAL A 1 120 ? -48.629 25.448 -19.546 1.00 24.08 120 VAL A N 1
ATOM 933 C CA . VAL A 1 120 ? -48.774 24.025 -19.945 1.00 24.08 120 VAL A CA 1
ATOM 934 C C . VAL A 1 120 ? -47.532 23.111 -19.942 1.00 24.08 120 VAL A C 1
ATOM 936 O O . VAL A 1 120 ? -46.653 23.193 -20.790 1.00 24.08 120 VAL A O 1
ATOM 939 N N . TRP A 1 121 ? -47.552 22.135 -19.029 1.00 26.81 121 TRP A N 1
ATOM 940 C CA . TRP A 1 121 ? -46.788 20.885 -19.113 1.00 26.81 121 TRP A CA 1
ATOM 941 C C . TRP A 1 121 ? -47.566 19.859 -19.952 1.00 26.81 121 TRP A C 1
ATOM 943 O O . TRP A 1 121 ? -48.756 19.671 -19.687 1.00 26.81 121 TRP A O 1
ATOM 953 N N . PRO A 1 122 ? -46.924 19.126 -20.877 1.00 27.27 122 PRO A N 1
ATOM 954 C CA . PRO A 1 122 ? -47.371 17.802 -21.266 1.00 27.27 122 PRO A CA 1
ATOM 955 C C . PRO A 1 122 ? -46.522 16.739 -20.564 1.00 27.27 122 PRO A C 1
ATOM 957 O O . PRO A 1 122 ? -45.305 16.657 -20.717 1.00 27.27 122 PRO A O 1
ATOM 960 N N . GLU A 1 123 ? -47.226 15.922 -19.796 1.00 30.91 123 GLU A N 1
ATOM 961 C CA . GLU A 1 123 ? -46.805 14.637 -19.263 1.00 30.91 123 GLU A CA 1
ATOM 962 C C . GLU A 1 123 ? -46.473 13.678 -20.418 1.00 30.91 123 GLU A C 1
ATOM 964 O O . GLU A 1 123 ? -47.286 13.482 -21.323 1.00 30.91 123 GLU A O 1
ATOM 969 N N . ALA A 1 124 ? -45.285 13.072 -20.393 1.00 27.69 124 ALA A N 1
ATOM 970 C CA . ALA A 1 124 ? -44.934 11.970 -21.280 1.00 27.69 124 ALA A CA 1
ATOM 971 C C . ALA A 1 124 ? -44.244 10.855 -20.484 1.00 27.69 124 ALA A C 1
ATOM 973 O O . ALA A 1 124 ? -43.052 10.906 -20.202 1.00 27.69 124 ALA A O 1
ATOM 974 N N . ALA A 1 125 ? -45.079 9.877 -20.130 1.00 28.25 125 ALA A N 1
ATOM 975 C CA . ALA A 1 125 ? -44.838 8.437 -20.136 1.00 28.25 125 ALA A CA 1
ATOM 976 C C . ALA A 1 125 ? -43.549 7.901 -19.486 1.00 28.25 125 ALA A C 1
ATOM 978 O O . ALA A 1 125 ? -42.452 7.964 -20.037 1.00 28.25 125 ALA A O 1
ATOM 979 N N . GLY A 1 126 ? -43.745 7.229 -18.349 1.00 31.84 126 GLY A N 1
ATOM 980 C CA . GLY A 1 126 ? -42.755 6.356 -17.736 1.00 31.84 126 GLY A CA 1
ATOM 981 C C . GLY A 1 126 ? -42.360 5.184 -18.638 1.00 31.84 126 GLY A C 1
ATOM 982 O O . GLY A 1 126 ? -43.206 4.452 -19.150 1.00 31.84 126 GLY A O 1
ATOM 983 N N . GLY A 1 127 ? -41.050 4.996 -18.772 1.00 29.73 127 GLY A N 1
ATOM 984 C CA . GLY A 1 127 ? -40.405 3.742 -19.151 1.00 29.73 127 GLY A CA 1
ATOM 985 C C . GLY A 1 127 ? -39.551 3.238 -17.979 1.00 29.73 127 GLY A C 1
ATOM 986 O O . GLY A 1 127 ? -39.167 4.044 -17.127 1.00 29.73 127 GLY A O 1
ATOM 987 N N . PRO A 1 128 ? -39.278 1.926 -17.882 1.00 28.95 128 PRO A N 1
ATOM 988 C CA . PRO A 1 128 ? -38.715 1.330 -16.680 1.00 28.95 128 PRO A CA 1
ATOM 989 C C . PRO A 1 128 ? -37.292 1.840 -16.448 1.00 28.95 128 PRO A C 1
ATOM 991 O O . PRO A 1 128 ? -36.402 1.621 -17.269 1.00 28.95 128 PRO A O 1
ATOM 994 N N . GLN A 1 129 ? -37.084 2.506 -15.311 1.00 29.47 129 GLN A N 1
ATOM 995 C CA . GLN A 1 129 ? -35.753 2.771 -14.781 1.00 29.47 129 GLN A CA 1
ATOM 996 C C . GLN A 1 129 ? -35.093 1.418 -14.496 1.00 29.47 129 GLN A C 1
ATOM 998 O O . GLN A 1 129 ? -35.410 0.748 -13.514 1.00 29.47 129 GLN A O 1
ATOM 1003 N N . GLY A 1 130 ? -34.181 1.007 -15.381 1.00 28.62 130 GLY A N 1
ATOM 1004 C CA . GLY A 1 130 ? -33.126 0.065 -15.017 1.00 28.62 130 GLY A CA 1
ATOM 1005 C C . GLY A 1 130 ? -32.358 0.609 -13.806 1.00 28.62 130 GLY A C 1
ATOM 1006 O O . GLY A 1 130 ? -32.443 1.811 -13.532 1.00 28.62 130 GLY A O 1
ATOM 1007 N N . PRO A 1 131 ? -31.650 -0.247 -13.050 1.00 31.38 131 PRO A N 1
ATOM 1008 C CA . PRO A 1 131 ? -30.994 0.178 -11.825 1.00 31.38 131 PRO A CA 1
ATOM 1009 C C . PRO A 1 131 ? -30.073 1.347 -12.159 1.00 31.38 131 PRO A C 1
ATOM 1011 O O . PRO A 1 131 ? -29.114 1.203 -12.916 1.00 31.38 131 PRO A O 1
ATOM 1014 N N . SER A 1 132 ? -30.436 2.517 -11.633 1.00 29.48 132 SER A N 1
ATOM 1015 C CA . SER A 1 132 ? -29.603 3.705 -11.627 1.00 29.48 132 SER A CA 1
ATOM 1016 C C . SER A 1 132 ? -28.267 3.275 -11.038 1.00 29.48 132 SER A C 1
ATOM 1018 O O . SER A 1 132 ? -28.161 2.993 -9.845 1.00 29.48 132 SER A O 1
ATOM 1020 N N . GLN A 1 133 ? -27.260 3.152 -11.901 1.00 31.91 133 GLN A N 1
ATOM 1021 C CA . GLN A 1 133 ? -25.878 3.162 -11.473 1.00 31.91 133 GLN A CA 1
ATOM 1022 C C . GLN A 1 133 ? -25.683 4.532 -10.839 1.00 31.91 133 GLN A C 1
ATOM 1024 O O . GLN A 1 133 ? -25.491 5.535 -11.521 1.00 31.91 133 GLN A O 1
ATOM 1029 N N . SER A 1 134 ? -25.820 4.594 -9.520 1.00 31.47 134 SER A N 1
ATOM 1030 C CA . SE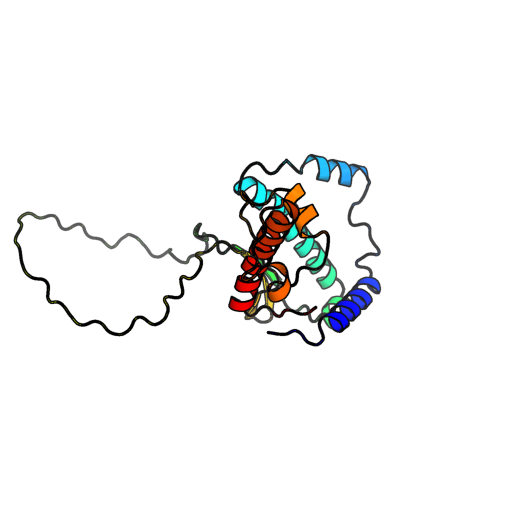R A 1 134 ? -25.238 5.669 -8.743 1.00 31.47 134 SER A CA 1
ATOM 1031 C C . SER A 1 134 ? -23.728 5.498 -8.868 1.00 31.47 134 SER A C 1
ATOM 1033 O O . SER A 1 134 ? -23.094 4.846 -8.038 1.00 31.47 134 SER A O 1
ATOM 1035 N N . GLU A 1 135 ? -23.170 5.994 -9.971 1.00 39.06 135 GLU A N 1
ATOM 1036 C CA . GLU A 1 135 ? -21.740 6.185 -10.134 1.00 39.06 135 GLU A CA 1
ATOM 1037 C C . GLU A 1 135 ? -21.268 6.984 -8.920 1.00 39.06 135 GLU A C 1
ATOM 1039 O O . GLU A 1 135 ? -21.628 8.148 -8.732 1.00 39.06 135 GLU A O 1
ATOM 1044 N N . GLY A 1 136 ? -20.529 6.318 -8.031 1.00 38.28 136 GLY A N 1
ATOM 1045 C CA . GLY A 1 136 ? -19.875 6.961 -6.905 1.00 38.28 136 GLY A CA 1
ATOM 1046 C C . GLY A 1 136 ? -18.935 8.029 -7.449 1.00 38.28 136 GLY A C 1
ATOM 1047 O O . GLY A 1 136 ? -17.863 7.722 -7.962 1.00 38.28 136 GLY A O 1
ATOM 1048 N N . GLN A 1 137 ? -19.380 9.279 -7.378 1.00 40.78 137 GLN A N 1
ATOM 1049 C CA . GLN A 1 137 ? -18.698 10.453 -7.905 1.00 40.78 137 GLN A CA 1
ATOM 1050 C C . GLN A 1 137 ? -17.257 10.575 -7.355 1.00 40.78 137 GLN A C 1
ATOM 1052 O O . GLN A 1 137 ? -17.054 10.811 -6.162 1.00 40.78 137 GLN A O 1
ATOM 1057 N N . GLY A 1 138 ? -16.274 10.430 -8.255 1.00 51.12 138 GLY A N 1
ATOM 1058 C CA . GLY A 1 138 ? -14.936 11.056 -8.265 1.00 51.12 138 GLY A CA 1
ATOM 1059 C C . GLY A 1 138 ? -14.125 11.151 -6.963 1.00 51.12 138 GLY A C 1
ATOM 1060 O O . GLY A 1 138 ? -13.707 12.250 -6.602 1.00 51.12 138 GLY A O 1
ATOM 1061 N N . GLN A 1 139 ? -13.894 10.041 -6.250 1.00 58.53 139 GLN A N 1
ATOM 1062 C CA . GLN A 1 139 ? -13.128 10.032 -4.981 1.00 58.53 139 GLN A CA 1
ATOM 1063 C C . GLN A 1 139 ? -11.886 9.126 -4.965 1.00 58.53 139 GLN A C 1
ATOM 1065 O O . GLN A 1 139 ? -11.161 9.108 -3.974 1.00 58.53 139 GLN A O 1
ATOM 1070 N N . TRP A 1 140 ? -11.612 8.425 -6.062 1.00 58.91 140 TRP A N 1
ATOM 1071 C CA . TRP A 1 140 ? -10.500 7.486 -6.18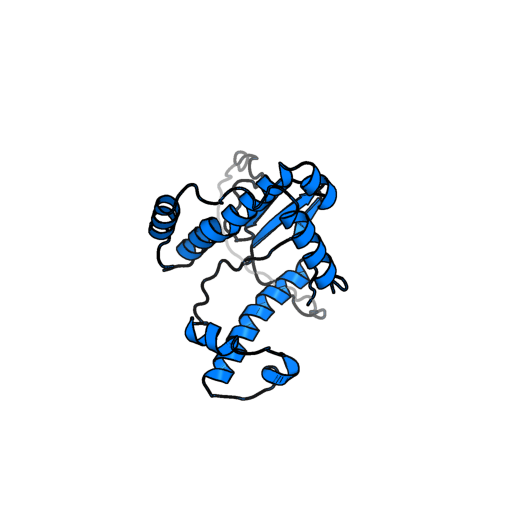6 1.00 58.91 140 TRP A CA 1
ATOM 1072 C C . TRP A 1 140 ? -9.520 7.987 -7.239 1.00 58.91 140 TRP A C 1
ATOM 1074 O O . TRP A 1 140 ? -9.933 8.483 -8.289 1.00 58.91 140 TRP A O 1
ATOM 1084 N N . GLY A 1 141 ? -8.230 7.846 -6.972 1.00 59.66 141 GLY A N 1
ATOM 1085 C CA . GLY A 1 141 ? -7.170 8.137 -7.933 1.00 59.66 141 GLY A CA 1
ATOM 1086 C C . GLY A 1 141 ? -6.046 7.129 -7.777 1.00 59.66 141 GLY A C 1
ATOM 1087 O O . GLY A 1 141 ? -6.039 6.351 -6.828 1.00 59.66 141 GLY A O 1
ATOM 1088 N N . GLY A 1 142 ? -5.121 7.099 -8.719 1.00 59.12 142 GLY A N 1
ATOM 1089 C CA . GLY A 1 142 ? -3.990 6.187 -8.641 1.00 59.12 142 GLY A CA 1
ATOM 1090 C C . GLY A 1 142 ? -3.144 6.215 -9.904 1.00 59.12 142 GLY A C 1
ATOM 1091 O O . GLY A 1 142 ? -3.510 6.884 -10.876 1.00 59.12 142 GLY A O 1
ATOM 1092 N N . PRO A 1 143 ? -1.989 5.536 -9.892 1.00 57.50 143 PRO A N 1
ATOM 1093 C CA . PRO A 1 143 ? -1.125 5.491 -11.049 1.00 57.50 143 PRO A CA 1
ATOM 1094 C C . PRO A 1 143 ? -1.821 4.747 -12.185 1.00 57.50 143 PRO A C 1
ATOM 1096 O O . PRO A 1 143 ? -2.349 3.635 -12.048 1.00 57.50 143 PRO A O 1
ATOM 1099 N N . VAL A 1 144 ? -1.801 5.417 -13.325 1.00 60.28 144 VAL A N 1
ATOM 1100 C CA . VAL A 1 144 ? -2.170 4.891 -14.622 1.00 60.28 144 VAL A CA 1
ATOM 1101 C C . VAL A 1 144 ? -0.867 4.691 -15.379 1.00 60.28 144 VAL A C 1
ATOM 1103 O O . VAL A 1 144 ? -0.122 5.640 -15.639 1.00 60.28 144 VAL A O 1
ATOM 1106 N N . LEU A 1 145 ? -0.596 3.441 -15.728 1.00 61.41 145 LEU A N 1
ATOM 1107 C CA . LEU A 1 145 ? 0.479 3.093 -16.640 1.00 61.41 145 LEU A CA 1
ATOM 1108 C C . LEU A 1 145 ? 0.032 3.464 -18.051 1.00 61.41 145 LEU A C 1
ATOM 1110 O O . LEU A 1 145 ? -0.975 2.949 -18.538 1.00 61.41 145 LEU A O 1
ATOM 1114 N N . THR A 1 146 ? 0.769 4.352 -18.715 1.00 56.59 146 THR A N 1
ATOM 1115 C CA . THR A 1 146 ? 0.533 4.642 -20.133 1.00 56.59 146 THR A CA 1
ATOM 1116 C C . THR A 1 146 ? 1.542 3.870 -20.974 1.00 56.59 146 THR A C 1
ATOM 1118 O O . THR A 1 146 ? 2.693 4.285 -21.060 1.00 56.59 146 THR A O 1
ATOM 1121 N N . SER A 1 147 ? 1.121 2.772 -21.604 1.00 59.03 147 SER A N 1
ATOM 1122 C CA . SER A 1 147 ? 1.939 1.980 -22.540 1.00 59.03 147 SER A CA 1
ATOM 1123 C C . SER A 1 147 ? 1.363 2.129 -23.945 1.00 59.03 147 SER A C 1
ATOM 1125 O O . SER A 1 147 ? 0.165 1.935 -24.127 1.00 59.03 147 SER A O 1
ATOM 1127 N N . ASP A 1 148 ? 2.173 2.521 -24.932 1.00 60.59 148 ASP A N 1
ATOM 1128 C CA . ASP A 1 148 ? 1.741 2.699 -26.335 1.00 60.59 148 ASP A CA 1
ATOM 1129 C C . ASP A 1 148 ? 0.509 3.611 -26.532 1.00 60.59 148 ASP A C 1
ATOM 1131 O O . ASP A 1 148 ? -0.306 3.424 -27.435 1.00 60.59 148 ASP A O 1
ATOM 1135 N N . GLY A 1 149 ? 0.344 4.614 -25.664 1.00 63.78 149 GLY A N 1
ATOM 1136 C CA . GLY A 1 149 ? -0.818 5.513 -25.666 1.00 63.78 149 GLY A CA 1
ATOM 1137 C C . GLY A 1 149 ? -2.093 4.912 -25.060 1.00 63.78 149 GLY A C 1
ATOM 1138 O O . GLY A 1 149 ? -3.096 5.618 -24.938 1.00 63.78 149 GLY A O 1
ATOM 1139 N N . GLN A 1 150 ? -2.064 3.648 -24.629 1.00 67.06 150 GLN A N 1
ATOM 1140 C CA . GLN A 1 150 ? -3.134 3.020 -23.866 1.00 67.06 150 GLN A CA 1
ATOM 1141 C C . GLN A 1 150 ? -2.915 3.234 -22.365 1.00 67.06 150 GLN A C 1
ATOM 1143 O O . GLN A 1 150 ? -1.868 2.908 -21.809 1.00 67.06 150 GLN A O 1
ATOM 1148 N N . LYS A 1 151 ? -3.943 3.772 -21.706 1.00 71.69 151 LYS A N 1
ATOM 1149 C CA . LYS A 1 151 ? -3.990 3.975 -20.257 1.00 71.69 151 LYS A CA 1
ATOM 1150 C C . LYS A 1 151 ? -4.486 2.707 -19.566 1.00 71.69 151 LYS A C 1
ATOM 1152 O O . LYS A 1 151 ? -5.620 2.287 -19.801 1.00 71.69 151 LYS A O 1
ATOM 1157 N N . VAL A 1 152 ? -3.655 2.117 -18.712 1.00 73.81 152 VAL A N 1
ATOM 1158 C CA . VAL A 1 152 ? -3.973 0.927 -17.917 1.00 73.81 152 VAL A CA 1
ATOM 1159 C C . VAL A 1 152 ? -3.924 1.294 -16.429 1.00 73.81 152 VAL A C 1
ATOM 1161 O O . VAL A 1 152 ? -2.868 1.692 -15.935 1.00 73.81 152 VAL A O 1
ATOM 1164 N N . PRO A 1 153 ? -5.045 1.202 -15.692 1.00 72.88 153 PRO A N 1
ATOM 1165 C CA . PRO A 1 153 ? -5.046 1.473 -14.259 1.00 72.88 153 PRO A CA 1
ATOM 1166 C C . PRO A 1 153 ? -4.292 0.367 -13.509 1.00 72.88 153 PRO A C 1
ATOM 1168 O O . PRO A 1 153 ? -4.591 -0.812 -13.694 1.00 72.88 153 PRO A O 1
ATOM 1171 N N . ALA A 1 154 ? -3.333 0.749 -12.661 1.00 73.38 154 ALA A N 1
ATOM 1172 C CA . ALA A 1 154 ? -2.444 -0.195 -11.974 1.00 73.38 154 ALA A CA 1
ATOM 1173 C C . ALA A 1 154 ? -2.667 -0.248 -10.454 1.00 73.38 154 ALA A C 1
ATOM 1175 O O . ALA A 1 154 ? -2.594 -1.314 -9.848 1.00 73.38 154 ALA A O 1
ATOM 1176 N N . LEU A 1 155 ? -2.978 0.891 -9.834 1.00 74.31 155 LEU A N 1
ATOM 1177 C CA . LEU A 1 155 ? -3.245 1.004 -8.398 1.00 74.31 155 LEU A CA 1
ATOM 1178 C C . LEU A 1 155 ? -4.393 1.990 -8.167 1.00 74.31 155 LEU A C 1
ATOM 1180 O O . LEU A 1 155 ? -4.651 2.877 -8.979 1.00 74.31 155 LEU A O 1
ATOM 1184 N N . ALA A 1 156 ? -5.086 1.820 -7.046 1.00 76.94 156 ALA A N 1
ATOM 1185 C CA . ALA A 1 156 ? -6.129 2.720 -6.589 1.00 76.94 156 ALA A CA 1
ATOM 1186 C C . ALA A 1 156 ? -5.864 3.127 -5.131 1.00 76.94 156 ALA A C 1
ATOM 1188 O O . ALA A 1 156 ? -5.534 2.288 -4.294 1.00 76.94 156 ALA A O 1
ATOM 1189 N N . ILE A 1 157 ? -5.998 4.422 -4.856 1.00 77.19 157 ILE A N 1
ATOM 1190 C CA . ILE A 1 157 ? -5.726 5.088 -3.580 1.00 77.19 157 ILE A CA 1
ATOM 1191 C C . ILE A 1 157 ? -6.980 5.870 -3.166 1.00 77.19 157 ILE A C 1
ATOM 1193 O O . ILE A 1 157 ? -7.639 6.512 -3.996 1.00 77.19 157 ILE A O 1
ATOM 1197 N N . GLU A 1 158 ? -7.319 5.803 -1.876 1.00 78.62 158 GLU A N 1
ATOM 1198 C CA . GLU A 1 158 ? -8.423 6.559 -1.282 1.00 78.62 158 GLU A CA 1
ATOM 1199 C C . GLU A 1 158 ? -7.926 7.843 -0.620 1.00 78.62 158 GLU A C 1
ATOM 1201 O O . GLU A 1 158 ? -7.472 7.829 0.515 1.00 78.62 158 GLU A O 1
ATOM 1206 N N . TYR A 1 159 ? -8.133 8.988 -1.266 1.00 72.88 159 TYR A N 1
ATOM 1207 C CA . TYR A 1 159 ? -7.695 10.287 -0.730 1.00 72.88 159 TYR A CA 1
ATOM 1208 C C . TYR A 1 159 ? -8.597 10.855 0.374 1.00 72.88 159 TYR A C 1
ATOM 1210 O O . TYR A 1 159 ? -8.525 12.045 0.705 1.00 72.88 159 TYR A O 1
ATOM 1218 N N . LYS A 1 160 ? -9.500 10.039 0.921 1.00 72.88 160 LYS A N 1
ATOM 1219 C CA . LYS A 1 160 ? -10.467 10.454 1.930 1.00 72.88 160 LYS A CA 1
ATOM 1220 C C . LYS A 1 160 ? -10.091 9.871 3.274 1.00 72.88 160 LYS A C 1
ATOM 1222 O O . LYS A 1 160 ? -10.010 8.660 3.442 1.00 72.88 160 LYS A O 1
ATOM 1227 N N . ALA A 1 161 ? -9.932 10.749 4.260 1.00 66.06 161 ALA A N 1
ATOM 1228 C CA . ALA A 1 161 ? -9.629 10.306 5.607 1.00 66.06 161 ALA A CA 1
ATOM 1229 C C . ALA A 1 161 ? -10.767 9.409 6.124 1.00 66.06 161 ALA A C 1
ATOM 1231 O O . ALA A 1 161 ? -11.941 9.820 6.073 1.00 66.06 161 ALA A O 1
ATOM 1232 N N . PRO A 1 162 ? -10.450 8.208 6.642 1.00 65.19 162 PRO A N 1
ATOM 1233 C CA . PRO A 1 162 ? -11.443 7.330 7.226 1.00 65.19 162 PRO A CA 1
ATOM 1234 C C . PRO A 1 162 ? -11.921 7.931 8.549 1.00 65.19 162 PRO A C 1
ATOM 1236 O O . PRO A 1 162 ? -11.481 7.588 9.637 1.00 65.19 162 PRO A O 1
ATOM 1239 N N . HIS A 1 163 ? -12.887 8.837 8.467 1.00 70.44 163 HIS A N 1
ATOM 1240 C CA . HIS A 1 163 ? -13.545 9.450 9.621 1.00 70.44 163 HIS A CA 1
ATOM 1241 C C . HIS A 1 163 ? -14.414 8.450 10.412 1.00 70.44 163 HIS A C 1
ATOM 1243 O O . HIS A 1 163 ? -15.033 8.829 11.403 1.00 70.44 163 HIS A O 1
ATOM 1249 N N . LYS A 1 164 ? -14.486 7.187 9.961 1.00 69.88 164 LYS A N 1
ATOM 1250 C CA . LYS A 1 164 ? -15.276 6.092 10.545 1.00 69.88 164 LYS A CA 1
ATOM 1251 C C . LYS A 1 164 ? -14.454 4.851 10.910 1.00 69.88 164 LYS A C 1
ATOM 1253 O O . LYS A 1 164 ? -15.060 3.872 11.325 1.00 69.88 164 LYS A O 1
ATOM 1258 N N . LEU A 1 165 ? -13.135 4.859 10.703 1.00 82.62 165 LEU A N 1
ATOM 1259 C CA . LEU A 1 165 ? -12.269 3.724 11.030 1.00 82.62 165 LEU A CA 1
ATOM 1260 C C . LEU A 1 165 ? -11.032 4.242 11.763 1.00 82.62 165 LEU A C 1
ATOM 1262 O O . LEU A 1 165 ? -10.126 4.818 11.163 1.00 82.62 165 LEU A O 1
ATOM 1266 N N . SER A 1 166 ? -11.023 4.065 13.078 1.00 86.00 166 SER A N 1
ATOM 1267 C CA . SER A 1 166 ? -9.869 4.346 13.928 1.00 86.00 166 SER A CA 1
ATOM 1268 C C . SER A 1 166 ? -8.753 3.316 13.723 1.00 86.00 166 SER A C 1
ATOM 1270 O O . SER A 1 166 ? -8.971 2.225 13.195 1.00 86.00 166 SER A O 1
ATOM 1272 N N . VAL A 1 167 ? -7.544 3.649 14.187 1.00 87.25 167 VAL A N 1
ATOM 1273 C CA . VAL A 1 167 ? -6.392 2.732 14.144 1.00 87.25 167 VAL A CA 1
ATOM 1274 C C . VAL A 1 167 ? -6.679 1.447 14.926 1.00 87.25 167 VAL A C 1
ATOM 1276 O O . VAL A 1 167 ? -6.390 0.363 14.429 1.00 87.25 167 VAL A O 1
ATOM 1279 N N . ASP A 1 168 ? -7.308 1.543 16.100 1.00 90.56 168 ASP A N 1
ATOM 1280 C CA . ASP A 1 168 ? -7.644 0.371 16.916 1.00 90.56 168 ASP A CA 1
ATOM 1281 C C . ASP A 1 168 ? -8.673 -0.534 16.225 1.00 90.56 168 ASP A C 1
ATOM 1283 O O . ASP A 1 168 ? -8.556 -1.759 16.276 1.00 90.56 168 ASP A O 1
ATOM 1287 N N . GLU A 1 169 ? -9.659 0.047 15.533 1.00 92.69 169 GLU A N 1
ATOM 1288 C CA . GLU A 1 169 ? -10.614 -0.714 14.719 1.00 92.69 169 GLU A CA 1
ATOM 1289 C C . GLU A 1 169 ? -9.937 -1.358 13.505 1.00 92.69 169 GLU A C 1
ATOM 1291 O O . GLU A 1 169 ? -10.239 -2.505 13.188 1.00 92.69 169 GLU A O 1
ATOM 1296 N N . ALA A 1 170 ? -8.994 -0.673 12.851 1.00 90.62 170 ALA A N 1
ATOM 1297 C CA . ALA A 1 170 ? -8.235 -1.250 11.745 1.00 90.62 170 ALA A CA 1
ATOM 1298 C C . ALA A 1 170 ? -7.389 -2.444 12.215 1.00 90.62 170 ALA A C 1
ATOM 1300 O O . ALA A 1 170 ? -7.482 -3.523 11.631 1.00 90.62 170 ALA A O 1
ATOM 1301 N N . ILE A 1 171 ? -6.634 -2.280 13.308 1.00 93.94 171 ILE A N 1
ATOM 1302 C CA . ILE A 1 171 ? -5.815 -3.343 13.910 1.00 93.94 171 ILE A CA 1
ATOM 1303 C C . ILE A 1 171 ? -6.695 -4.529 14.315 1.00 93.94 171 ILE A C 1
ATOM 1305 O O . ILE A 1 171 ? -6.407 -5.665 13.951 1.00 93.94 171 ILE A O 1
ATOM 1309 N N . THR A 1 172 ? -7.793 -4.268 15.026 1.00 95.12 172 THR A N 1
ATOM 1310 C CA . THR A 1 172 ? -8.692 -5.325 15.513 1.00 95.12 172 THR A CA 1
ATOM 1311 C C . THR A 1 172 ? -9.425 -6.017 14.366 1.00 95.12 172 THR A C 1
ATOM 1313 O O . THR A 1 172 ? -9.596 -7.233 14.366 1.00 95.12 172 THR A O 1
ATOM 1316 N N . GLY A 1 173 ? -9.868 -5.260 13.362 1.00 93.31 173 GLY A N 1
ATOM 1317 C CA . GLY A 1 173 ? -10.563 -5.811 12.206 1.00 93.31 173 GLY A CA 1
ATOM 1318 C C . GLY A 1 173 ? -9.666 -6.707 11.352 1.00 93.31 173 GLY A C 1
ATOM 1319 O O . GLY A 1 173 ? -10.161 -7.698 10.822 1.00 93.31 173 GLY A O 1
ATOM 1320 N N . LEU A 1 174 ? -8.368 -6.387 11.266 1.00 94.25 174 LEU A N 1
ATOM 1321 C CA . LEU A 1 174 ? -7.350 -7.117 10.497 1.00 94.25 174 LEU A CA 1
ATOM 1322 C C . LEU A 1 174 ? -6.590 -8.180 11.309 1.00 94.25 174 LEU A C 1
ATOM 1324 O O . LEU A 1 174 ? -5.629 -8.753 10.806 1.00 94.25 174 LEU A O 1
ATOM 1328 N N . GLU A 1 175 ? -7.006 -8.477 12.543 1.00 94.50 175 GLU A N 1
ATOM 1329 C CA . GLU A 1 175 ? -6.344 -9.477 13.396 1.00 94.50 175 GLU A CA 1
ATOM 1330 C C . GLU A 1 175 ? -6.349 -10.891 12.776 1.00 94.50 175 GLU A C 1
ATOM 1332 O O . GLU A 1 175 ? -5.497 -11.725 13.077 1.00 94.50 175 GLU A O 1
ATOM 1337 N N . SER A 1 176 ? -7.312 -11.178 11.899 1.00 91.81 176 SER A N 1
ATOM 1338 C CA . SER A 1 176 ? -7.456 -12.460 11.201 1.00 91.81 176 SER A CA 1
ATOM 1339 C C . SER A 1 176 ? -8.082 -12.264 9.821 1.00 91.81 176 SER A C 1
ATOM 1341 O O . SER A 1 176 ? -8.647 -11.209 9.530 1.00 91.81 176 SER A O 1
ATOM 1343 N N . GLU A 1 177 ? -7.997 -13.296 8.978 1.00 91.88 177 GLU A N 1
ATOM 1344 C CA . GLU A 1 177 ? -8.658 -13.324 7.672 1.00 91.88 177 GLU A CA 1
ATOM 1345 C C . GLU A 1 177 ? -10.158 -13.011 7.805 1.00 91.88 177 GLU A C 1
ATOM 1347 O O . GLU A 1 177 ? -10.872 -13.629 8.602 1.00 91.88 177 GLU A O 1
ATOM 1352 N N . ILE A 1 178 ? -10.636 -12.075 6.983 1.00 92.06 178 ILE A N 1
ATOM 1353 C CA . ILE A 1 178 ? -12.050 -11.721 6.891 1.00 92.06 178 ILE A CA 1
ATOM 1354 C C . ILE A 1 178 ? -12.638 -12.387 5.652 1.00 92.06 178 ILE A C 1
ATOM 1356 O O . ILE A 1 178 ? -12.274 -12.045 4.531 1.00 92.06 178 ILE A O 1
ATOM 1360 N N . GLN A 1 179 ? -13.614 -13.269 5.846 1.00 92.19 179 GLN A N 1
ATOM 1361 C CA . GLN A 1 179 ? -14.427 -13.817 4.765 1.00 92.19 179 GLN A CA 1
ATOM 1362 C C . GLN A 1 179 ? -15.795 -13.124 4.786 1.00 92.19 179 GLN A C 1
ATOM 1364 O O . GLN A 1 179 ? -16.608 -13.445 5.654 1.00 92.19 179 GLN A O 1
ATOM 1369 N N . PRO A 1 180 ? -16.095 -12.177 3.870 1.00 91.44 180 PRO A N 1
ATOM 1370 C CA . PRO A 1 180 ? -17.284 -11.328 3.973 1.00 91.44 180 PRO A CA 1
ATOM 1371 C C . PRO A 1 180 ? -18.596 -12.102 4.127 1.00 91.44 180 PRO A C 1
ATOM 1373 O O . PRO A 1 180 ? -19.398 -11.766 4.995 1.00 91.44 180 PRO A O 1
ATOM 1376 N N . GLU A 1 181 ? -18.800 -13.170 3.354 1.00 92.00 181 GLU A N 1
ATOM 1377 C CA . GLU A 1 181 ? -20.006 -14.009 3.430 1.00 92.00 181 GLU A CA 1
ATOM 1378 C C . GLU A 1 181 ? -20.153 -14.728 4.780 1.00 92.00 181 GLU A C 1
ATOM 1380 O O . GLU A 1 181 ? -21.255 -14.847 5.323 1.00 92.00 181 GLU A O 1
ATOM 1385 N N . ARG A 1 182 ? -19.033 -15.199 5.339 1.00 92.94 182 ARG A N 1
ATOM 1386 C CA . ARG A 1 182 ? -18.992 -15.939 6.604 1.00 92.94 182 ARG A CA 1
ATOM 1387 C C . ARG A 1 182 ? -19.084 -15.008 7.809 1.00 92.94 182 ARG A C 1
ATOM 1389 O O . ARG A 1 182 ? -19.779 -15.334 8.768 1.00 92.94 182 ARG A O 1
ATOM 1396 N N . ASP A 1 183 ? -18.397 -13.873 7.760 1.00 92.06 183 ASP A N 1
ATOM 1397 C CA . ASP A 1 183 ? -18.066 -13.078 8.944 1.00 92.06 183 ASP A CA 1
ATOM 1398 C C . ASP A 1 183 ? -18.836 -11.759 9.048 1.00 92.06 183 ASP A C 1
ATOM 1400 O O . ASP A 1 183 ? -18.903 -11.195 10.140 1.00 92.06 183 ASP A O 1
ATOM 1404 N N . VAL A 1 184 ? -19.396 -11.244 7.945 1.00 92.94 184 VAL A N 1
ATOM 1405 C CA . VAL A 1 184 ? -19.925 -9.869 7.887 1.00 92.94 184 VAL A CA 1
ATOM 1406 C C . VAL A 1 184 ? -21.334 -9.792 7.295 1.00 92.94 184 VAL A C 1
ATOM 1408 O O . VAL A 1 184 ? -22.225 -9.191 7.896 1.00 92.94 184 VAL A O 1
ATOM 1411 N N . ILE A 1 185 ? -21.555 -10.378 6.119 1.00 91.69 185 ILE A N 1
ATOM 1412 C CA . ILE A 1 185 ? -22.809 -10.263 5.368 1.00 91.69 185 ILE A CA 1
ATOM 1413 C C . ILE A 1 185 ? -23.924 -11.000 6.112 1.00 91.69 185 ILE A C 1
ATOM 1415 O O . ILE A 1 185 ? -23.817 -12.190 6.410 1.00 91.69 185 ILE A O 1
ATOM 1419 N N . ASN A 1 186 ? -25.018 -10.285 6.392 1.00 92.31 186 ASN A N 1
ATOM 1420 C CA . ASN A 1 186 ? -26.173 -10.797 7.137 1.00 92.31 186 ASN A CA 1
ATOM 1421 C C . ASN A 1 186 ? -25.799 -11.406 8.503 1.00 92.31 186 ASN A C 1
ATOM 1423 O O . ASN A 1 186 ? -26.449 -12.345 8.967 1.00 92.31 186 ASN A O 1
ATOM 1427 N N . LYS A 1 187 ? -24.723 -10.911 9.129 1.00 91.25 187 LYS A N 1
ATOM 1428 C CA . LYS A 1 187 ? -24.321 -11.280 10.487 1.00 91.25 187 LYS A CA 1
ATOM 1429 C C . LYS A 1 187 ? -24.633 -10.143 11.446 1.00 91.25 187 LYS A C 1
ATOM 1431 O O . LYS A 1 187 ? -24.435 -8.974 11.119 1.00 91.25 187 LYS A O 1
ATOM 1436 N N . ASP A 1 188 ? -25.050 -10.513 12.649 1.00 87.06 188 ASP A N 1
ATOM 1437 C CA . ASP A 1 188 ? -25.301 -9.580 13.737 1.00 87.06 188 ASP A CA 1
ATOM 1438 C C . ASP A 1 188 ? -24.246 -9.755 14.825 1.00 87.06 188 ASP A C 1
ATOM 1440 O O . ASP A 1 188 ? -23.985 -10.854 15.314 1.00 87.06 188 ASP A O 1
ATOM 1444 N N . GLY A 1 189 ? -23.651 -8.642 15.230 1.00 85.44 189 GLY A N 1
ATOM 1445 C CA . GLY A 1 189 ? -22.708 -8.580 16.331 1.00 85.44 189 GLY A CA 1
ATOM 1446 C C . GLY A 1 189 ? -22.589 -7.142 16.808 1.00 85.44 189 GLY A C 1
ATOM 1447 O O . GLY A 1 189 ? -22.594 -6.205 16.014 1.00 85.44 189 GLY A O 1
ATOM 1448 N N . GLN A 1 190 ? -22.531 -6.959 18.124 1.00 85.19 190 GLN A N 1
ATOM 1449 C CA . GLN A 1 190 ? -22.403 -5.631 18.736 1.00 85.19 190 GLN A CA 1
ATOM 1450 C C . GLN A 1 190 ? -21.095 -5.461 19.506 1.00 85.19 190 GLN A C 1
ATOM 1452 O O . GLN A 1 190 ? -20.813 -4.378 20.010 1.00 85.19 190 GLN A O 1
ATOM 1457 N N . CYS A 1 191 ? -20.277 -6.514 19.610 1.00 92.62 191 CYS A N 1
ATOM 1458 C CA . CYS A 1 191 ? -18.973 -6.381 20.239 1.00 92.62 191 CYS A CA 1
ATOM 1459 C C . CYS A 1 191 ? -18.041 -5.524 19.371 1.00 92.62 191 CYS A C 1
ATOM 1461 O O . CYS A 1 191 ? -18.198 -5.422 18.148 1.00 92.62 191 CYS A O 1
ATOM 1463 N N . PHE A 1 192 ? -17.049 -4.920 20.025 1.00 93.19 192 PHE A N 1
ATOM 1464 C CA . PHE A 1 192 ? -16.065 -4.066 19.368 1.00 93.19 192 PHE A CA 1
ATOM 1465 C C . PHE A 1 192 ? -15.362 -4.788 18.212 1.00 93.19 192 PHE A C 1
ATOM 1467 O O . PHE A 1 192 ? -15.349 -4.273 17.102 1.00 93.19 192 PHE A O 1
ATOM 1474 N N . ALA A 1 193 ? -14.893 -6.022 18.429 1.00 93.69 193 ALA A N 1
ATOM 1475 C CA . ALA A 1 193 ? -14.195 -6.801 17.405 1.00 93.69 193 ALA A CA 1
ATOM 1476 C C . ALA A 1 193 ? -15.050 -7.073 16.156 1.00 93.69 193 ALA A C 1
ATOM 1478 O O . ALA A 1 193 ? -14.557 -6.989 15.034 1.00 93.69 193 ALA A O 1
ATOM 1479 N N . PHE A 1 194 ? -16.347 -7.351 16.329 1.00 93.88 194 PHE A N 1
ATOM 1480 C CA . PHE A 1 194 ? -17.251 -7.522 15.193 1.00 93.88 194 PHE A CA 1
ATOM 1481 C C . PHE A 1 194 ? -17.458 -6.206 14.438 1.00 93.88 194 PHE A C 1
ATOM 1483 O O . PHE A 1 194 ? -17.396 -6.181 13.211 1.00 93.88 194 PHE A O 1
ATOM 1490 N N . THR A 1 195 ? -17.674 -5.105 15.164 1.00 92.19 195 THR A N 1
ATOM 1491 C CA . THR A 1 195 ? -17.843 -3.775 14.559 1.00 92.19 195 THR A CA 1
ATOM 1492 C C . THR A 1 195 ? -16.595 -3.360 13.786 1.00 92.19 195 THR A C 1
ATOM 1494 O O . THR A 1 195 ? -16.713 -2.963 12.629 1.00 92.19 195 THR A O 1
ATOM 1497 N N . ALA A 1 196 ? -15.419 -3.534 14.389 1.00 93.38 196 ALA A N 1
ATOM 1498 C CA . ALA A 1 196 ? -14.118 -3.298 13.782 1.00 93.38 196 ALA A CA 1
ATOM 1499 C C . ALA A 1 196 ? -13.938 -4.128 12.503 1.00 93.38 196 ALA A C 1
ATOM 1501 O O . ALA A 1 196 ? -13.700 -3.569 11.436 1.00 93.38 196 ALA A O 1
ATOM 1502 N N . ARG A 1 197 ? -14.173 -5.448 12.565 1.00 94.56 197 ARG A N 1
ATOM 1503 C CA . ARG A 1 197 ? -14.115 -6.335 11.392 1.00 94.56 197 ARG A CA 1
ATOM 1504 C C . ARG A 1 197 ? -15.060 -5.886 10.282 1.00 94.56 197 ARG A C 1
ATOM 1506 O O . ARG A 1 197 ? -14.657 -5.823 9.125 1.00 94.56 197 ARG A O 1
ATOM 1513 N N . ARG A 1 198 ? -16.307 -5.550 10.620 1.00 92.31 198 ARG A N 1
ATOM 1514 C CA . ARG A 1 198 ? -17.305 -5.077 9.653 1.00 92.31 198 ARG A CA 1
ATOM 1515 C C . ARG A 1 198 ? -16.892 -3.757 9.001 1.00 92.31 198 ARG A C 1
ATOM 1517 O O . ARG A 1 198 ? -17.060 -3.617 7.794 1.00 92.31 198 ARG A O 1
ATOM 1524 N N . LEU A 1 199 ? -16.386 -2.796 9.776 1.00 90.81 199 LEU A N 1
ATOM 1525 C CA . LEU A 1 199 ? -15.934 -1.502 9.257 1.00 90.81 199 LEU A CA 1
ATOM 1526 C C . LEU A 1 199 ? -14.725 -1.669 8.335 1.00 90.81 199 LEU A C 1
ATOM 1528 O O . LEU A 1 199 ? -14.753 -1.170 7.213 1.00 90.81 199 LEU A O 1
ATOM 1532 N N . THR A 1 200 ? -13.718 -2.433 8.758 1.00 91.50 200 THR A N 1
ATOM 1533 C CA . THR A 1 200 ? -12.553 -2.770 7.932 1.00 91.50 200 THR A CA 1
ATOM 1534 C C . THR A 1 200 ? -12.974 -3.454 6.633 1.00 91.50 200 THR A C 1
ATOM 1536 O O . THR A 1 200 ? -12.559 -3.036 5.554 1.00 91.50 200 THR A O 1
ATOM 1539 N N . ALA A 1 201 ? -13.855 -4.457 6.711 1.00 92.06 201 ALA A N 1
ATOM 1540 C CA . ALA A 1 201 ? -14.376 -5.140 5.532 1.00 92.06 201 ALA A CA 1
ATOM 1541 C C . ALA A 1 201 ? -15.089 -4.173 4.579 1.00 92.06 201 ALA A C 1
ATOM 1543 O O . ALA A 1 201 ? -14.878 -4.241 3.372 1.00 92.06 201 ALA A O 1
ATOM 1544 N N . ALA A 1 202 ? -15.905 -3.256 5.106 1.00 89.19 202 ALA A N 1
ATOM 1545 C CA . ALA A 1 202 ? -16.607 -2.263 4.299 1.00 89.19 202 ALA A CA 1
ATOM 1546 C C . ALA A 1 202 ? -15.633 -1.331 3.561 1.00 89.19 202 ALA A C 1
ATOM 1548 O O . ALA A 1 202 ? -15.790 -1.137 2.361 1.00 89.19 202 ALA A O 1
ATOM 1549 N N . VAL A 1 203 ? -14.604 -0.813 4.241 1.00 85.69 203 VAL A N 1
ATOM 1550 C CA . VAL A 1 203 ? -13.594 0.067 3.625 1.00 85.69 203 VAL A CA 1
ATOM 1551 C C . VAL A 1 203 ? -12.825 -0.664 2.519 1.00 85.69 203 VAL A C 1
ATOM 1553 O O . VAL A 1 203 ? -12.746 -0.178 1.393 1.00 85.69 203 VAL A O 1
ATOM 1556 N N . VAL A 1 204 ? -12.329 -1.876 2.795 1.00 86.19 204 VAL A N 1
ATOM 1557 C CA . VAL A 1 204 ? -11.571 -2.668 1.809 1.00 86.19 204 VAL A CA 1
ATOM 1558 C C . VAL A 1 204 ? -12.440 -3.038 0.604 1.00 86.19 204 VAL A C 1
ATOM 1560 O O . VAL A 1 204 ? -12.023 -2.871 -0.541 1.00 86.19 204 VAL A O 1
ATOM 1563 N N . THR A 1 205 ? -13.667 -3.512 0.838 1.00 87.12 205 THR A N 1
ATOM 1564 C CA . THR A 1 205 ? -14.576 -3.912 -0.251 1.00 87.12 205 THR A CA 1
ATOM 1565 C C . THR A 1 205 ? -15.065 -2.727 -1.080 1.00 87.12 205 THR A C 1
ATOM 1567 O O . THR A 1 205 ? -15.320 -2.894 -2.272 1.00 87.12 205 THR A O 1
ATOM 1570 N N . GLN A 1 206 ? -15.143 -1.526 -0.501 1.00 83.50 206 GLN A N 1
ATOM 1571 C CA . GLN A 1 206 ? -15.480 -0.304 -1.227 1.00 83.50 206 GLN A CA 1
ATOM 1572 C C . GLN A 1 206 ? -14.405 0.037 -2.274 1.00 83.50 206 GLN A C 1
ATOM 1574 O O . GLN A 1 206 ? -14.739 0.221 -3.448 1.00 83.50 206 GLN A O 1
ATOM 1579 N N . LEU A 1 207 ? -13.126 0.053 -1.879 1.00 80.94 207 LEU A N 1
ATOM 1580 C CA . LEU A 1 207 ? -12.005 0.248 -2.805 1.00 80.94 207 LEU A CA 1
ATOM 1581 C C . LEU A 1 207 ? -11.938 -0.887 -3.836 1.00 80.94 207 LEU A C 1
ATOM 1583 O O . LEU A 1 207 ? -11.809 -0.640 -5.035 1.00 80.94 207 LEU A O 1
ATOM 1587 N N . PHE A 1 208 ? -12.108 -2.132 -3.391 1.00 82.69 208 PHE A N 1
ATOM 1588 C CA . PHE A 1 208 ? -12.112 -3.291 -4.278 1.00 82.69 208 PHE A CA 1
ATOM 1589 C C . PHE A 1 208 ? -13.207 -3.194 -5.351 1.00 82.69 208 PHE A C 1
ATOM 1591 O O . PHE A 1 208 ? -12.945 -3.414 -6.530 1.00 82.69 208 PHE A O 1
ATOM 1598 N N . SER A 1 209 ? -14.425 -2.783 -4.984 1.00 83.12 209 SER A N 1
ATOM 1599 C CA . SER A 1 209 ? -15.516 -2.576 -5.943 1.00 83.12 209 SER A CA 1
ATOM 1600 C C . SER A 1 209 ? -15.167 -1.526 -7.002 1.00 83.12 209 SER A C 1
ATOM 1602 O O . SER A 1 209 ? -15.539 -1.693 -8.166 1.00 83.12 209 SER A O 1
ATOM 1604 N N . TYR A 1 210 ? -14.454 -0.459 -6.627 1.00 81.44 210 TYR A N 1
ATOM 1605 C CA . TYR A 1 210 ? -13.948 0.529 -7.581 1.00 81.44 210 TYR A CA 1
ATOM 1606 C C . TYR A 1 210 ? -12.919 -0.089 -8.539 1.00 81.44 210 TYR A C 1
ATOM 1608 O O . TYR A 1 210 ? -13.029 0.090 -9.753 1.00 81.44 210 TYR A O 1
ATOM 1616 N N . MET A 1 211 ? -11.970 -0.869 -8.012 1.00 81.81 211 MET A N 1
ATOM 1617 C CA . MET A 1 211 ? -10.953 -1.562 -8.811 1.00 81.81 211 MET A CA 1
ATOM 1618 C C . MET A 1 211 ? -11.584 -2.493 -9.857 1.00 81.81 211 MET A C 1
ATOM 1620 O O . MET A 1 211 ? -11.199 -2.450 -11.026 1.00 81.81 211 MET A O 1
ATOM 1624 N N . ILE A 1 212 ? -12.612 -3.264 -9.475 1.00 82.81 212 ILE A N 1
ATOM 1625 C CA . ILE A 1 212 ? -13.381 -4.107 -10.406 1.00 82.81 212 ILE A CA 1
ATOM 1626 C C . ILE A 1 212 ? -14.049 -3.267 -11.496 1.00 82.81 212 ILE A C 1
ATOM 1628 O O . ILE A 1 212 ? -13.947 -3.609 -12.674 1.00 82.81 212 ILE A O 1
ATOM 1632 N N . GLY A 1 213 ? -14.696 -2.158 -11.122 1.00 81.25 213 GLY A N 1
ATOM 1633 C CA . GLY A 1 213 ? -15.336 -1.245 -12.074 1.00 81.25 213 GLY A CA 1
ATOM 1634 C C . GLY A 1 213 ? -14.357 -0.614 -13.069 1.00 81.25 213 GLY A C 1
ATOM 1635 O O . GLY A 1 213 ? -14.735 -0.318 -14.200 1.00 81.25 213 GLY A O 1
ATOM 1636 N N . LYS A 1 214 ? -13.088 -0.455 -12.679 1.00 77.69 214 LYS A N 1
ATOM 1637 C CA . LYS A 1 214 ? -11.998 0.033 -13.539 1.00 77.69 214 LYS A CA 1
ATOM 1638 C C . LYS A 1 214 ? -11.261 -1.070 -14.302 1.00 77.69 214 LYS A C 1
ATOM 1640 O O . LYS A 1 214 ? -10.331 -0.768 -15.040 1.00 77.69 214 LYS A O 1
ATOM 1645 N N . GLY A 1 215 ? -11.679 -2.329 -14.162 1.00 79.25 215 GLY A N 1
ATOM 1646 C CA . GLY A 1 215 ? -11.069 -3.459 -14.862 1.00 79.25 215 GLY A CA 1
ATOM 1647 C C . GLY A 1 215 ? -9.716 -3.894 -14.298 1.00 79.25 215 GLY A C 1
ATOM 1648 O O . GLY A 1 215 ? -9.021 -4.667 -14.953 1.00 79.25 215 GLY A O 1
ATOM 1649 N N . ILE A 1 216 ? -9.351 -3.448 -13.093 1.00 80.94 216 ILE A N 1
ATOM 1650 C CA . ILE A 1 216 ? -8.119 -3.883 -12.432 1.00 80.94 216 ILE A CA 1
ATOM 1651 C C . ILE A 1 216 ? -8.254 -5.376 -12.084 1.00 80.94 216 ILE A C 1
ATOM 1653 O O . ILE A 1 216 ? -9.303 -5.854 -11.628 1.00 80.94 216 ILE A O 1
ATOM 1657 N N . GLN A 1 217 ? -7.205 -6.140 -12.377 1.00 78.50 217 GLN A N 1
ATOM 1658 C CA . GLN A 1 217 ? -7.141 -7.564 -12.065 1.00 78.50 217 GLN A CA 1
ATOM 1659 C C . GLN A 1 217 ? -6.888 -7.770 -10.566 1.00 78.50 217 GLN A C 1
ATOM 1661 O O . GLN A 1 217 ? -6.252 -6.942 -9.920 1.00 78.50 217 GLN A O 1
ATOM 1666 N N . TYR A 1 218 ? -7.402 -8.860 -10.004 1.00 75.38 218 TYR A N 1
ATOM 1667 C CA . TYR A 1 218 ? -7.214 -9.192 -8.591 1.00 75.38 218 TYR A CA 1
ATOM 1668 C C . TYR A 1 218 ? -6.883 -10.671 -8.434 1.00 75.38 218 TYR A C 1
ATOM 1670 O O . TYR A 1 218 ? -7.521 -11.511 -9.064 1.00 75.38 218 TYR A O 1
ATOM 1678 N N . GLY A 1 219 ? -5.922 -10.989 -7.575 1.00 68.44 219 GLY A N 1
ATOM 1679 C CA . GLY A 1 219 ? -5.558 -12.355 -7.212 1.00 68.44 219 GLY A CA 1
ATOM 1680 C C . GLY A 1 219 ? -5.212 -12.440 -5.729 1.00 68.44 219 GLY A C 1
ATOM 1681 O O . GLY A 1 219 ? -5.033 -11.407 -5.080 1.00 68.44 219 GLY A O 1
ATOM 1682 N N . TYR A 1 220 ? -5.186 -13.664 -5.206 1.00 60.47 220 TYR A N 1
ATOM 1683 C CA . TYR A 1 220 ? -4.868 -13.989 -3.813 1.00 60.47 220 TYR A CA 1
ATOM 1684 C C . TYR A 1 220 ? -3.566 -14.781 -3.740 1.00 60.47 220 TYR A C 1
ATOM 1686 O O . TYR A 1 220 ? -3.314 -15.566 -4.684 1.00 60.47 220 TYR A O 1
#

Secondary structure (DSSP, 8-state):
-B-TTHHHHHHHHHHHHHHSTTTTS-SSS-HHHHHHHHHH-----SHHHHHHHHIIIIIHHHHHHHHHHHHSHHHHHHTT--EEEEEEE--SS--TTS---S-S----------------PPP--------------S-EEEEEEEETTEEEE---EE-S--TT--HHHHHHHTSS---HHHHTTT----SHHHHHHHHHHHHHHHHHHHHHHTT--B--

Sequence (220 aa):
MPWDDFATRHEEIWIDLSSGELFCMPAYPSQHQIEYVKSLLKPITCELGLRAFERDVVENAVQKLVDRAYMDPLLRSSLGLQGTETFESHTNLGTTDDPISEPLEHMSLGSGSAGPRVGVWPEAAGGPQGPSQSEGQGQWGGPVLTSDGQKVPALAIEYKAPHKLSVDEAITGLESEIQPERDVINKDGQCFAFTARRLTAAVVTQLFSYMIGKGIQYGY

pLDDT: mean 70.72, std 21.55, range [24.08, 95.12]